Protein AF-A0A7V5U1F0-F1 (afdb_monomer_lite)

Radius of gyration: 25.19 Å; chains: 1; bounding box: 72×80×56 Å

Sequence (285 aa):
MRLWPRKKRFWPLAFLAWMFCLGFLGLLASCGPTRLALSRAHMTPHGPAATPPLLPEGTDVRQWEDEIRPKLARALQREVYGVLPDKSATRIVSHRLITDSAFHDRARVEEYVLVGEATYNGQTNPTKPFHVVLVLPKQAAGPVPVILMESFCPNQNTVPVKGVSIPSGVTFSCDGKGLMAHVMRYVFGRYIATPPIEMILDHGYGLAAFYPGEYVPDRAQSGLAALKGLTNGYSDEASRMGAIAAWGWGYSRVVDALEQNPKIAKNTFIAYGHSRYAKAALVAG

pLDDT: mean 87.41, std 14.99, range [35.44, 98.69]

Secondary structure (DSSP, 8-state):
--------S-HHHHHHHHHHHHHHHHHHHHT--TTSS-----SS--SSPPSS-SS-TT--HHHIIIIIHHHHHHHHIIIII-BPPSEEEEEEEEEEEEEEEETTTTEEEEEEEEEEEEEETTEEEEPPPEEEEEEEETT-SS-EEEEEEE-SS-HHHHS--TT----TT-----SS-HHHHHHHHHHH-TTSSS--HHHHHHTT-EEEEE-GGGTS-SSHHHHHHHHHHHTTT---SSSB--HHHHHHHHHHHHHHHHTT-TTEEEEEEEEE--THHHHHHHHH-

Organism: NCBI:txid287478

InterPro domains:
  IPR029058 Alpha/Beta hydrolase fold [G3DSA:3.40.50.1820] (42-285)
  IPR054579 4-O-methyl-glucuronoyl methylesterase-like domain [PF22244] (238-285)

Structure (mmCIF, N/CA/C/O backbone):
data_AF-A0A7V5U1F0-F1
#
_entry.id   AF-A0A7V5U1F0-F1
#
loop_
_atom_site.group_PDB
_atom_site.id
_atom_site.type_symbol
_atom_site.label_atom_id
_atom_site.label_alt_id
_atom_site.label_comp_id
_atom_site.label_asym_id
_atom_site.label_entity_id
_atom_site.label_seq_id
_atom_site.pdbx_PDB_ins_code
_atom_site.Cartn_x
_atom_site.Cartn_y
_atom_site.Cartn_z
_atom_site.occupancy
_atom_site.B_iso_or_equiv
_atom_site.auth_seq_id
_atom_site.auth_comp_id
_atom_site.auth_asym_id
_atom_site.auth_atom_id
_atom_site.pdbx_PDB_model_num
ATOM 1 N N . MET A 1 1 ? -48.290 56.120 -36.508 1.00 38.44 1 MET A N 1
ATOM 2 C CA . MET A 1 1 ? -48.971 54.927 -37.062 1.00 38.44 1 MET A CA 1
ATOM 3 C C . MET A 1 1 ? -48.434 53.698 -36.329 1.00 38.44 1 MET A C 1
ATOM 5 O O . MET A 1 1 ? -47.226 53.521 -36.281 1.00 38.44 1 MET A O 1
ATOM 9 N N . ARG A 1 2 ? -49.301 52.948 -35.635 1.00 44.56 2 ARG A N 1
ATOM 10 C CA . ARG A 1 2 ? -48.953 51.794 -34.779 1.00 44.56 2 ARG A CA 1
ATOM 11 C C . ARG A 1 2 ? -48.404 50.624 -35.604 1.00 44.56 2 ARG A C 1
ATOM 13 O O . ARG A 1 2 ? -49.134 50.128 -36.452 1.00 44.56 2 ARG A O 1
ATOM 20 N N . LEU A 1 3 ? -47.224 50.105 -35.262 1.00 43.16 3 LEU A N 1
ATOM 21 C CA . LEU A 1 3 ? -46.740 48.789 -35.703 1.00 43.16 3 LEU A CA 1
ATOM 22 C C . LEU A 1 3 ? -45.948 48.119 -34.567 1.00 43.16 3 LEU A C 1
ATOM 24 O O . LEU A 1 3 ? -44.726 48.166 -34.531 1.00 43.16 3 LEU A O 1
ATOM 28 N N . TRP A 1 4 ? -46.651 47.487 -33.625 1.00 35.44 4 TRP A N 1
ATOM 29 C CA . TRP A 1 4 ? -46.050 46.448 -32.784 1.00 35.44 4 TRP A CA 1
ATOM 30 C C . TRP A 1 4 ? -46.895 45.180 -32.924 1.00 35.44 4 TRP A C 1
ATOM 32 O O . TRP A 1 4 ? -48.072 45.199 -32.544 1.00 35.44 4 TRP A O 1
ATOM 42 N N . PRO A 1 5 ? -46.363 44.078 -33.481 1.00 48.62 5 PRO A N 1
ATOM 43 C CA . PRO A 1 5 ? -47.109 42.838 -33.553 1.00 48.62 5 PRO A CA 1
ATOM 44 C C . PRO A 1 5 ? -47.154 42.183 -32.169 1.00 48.62 5 PRO A C 1
ATOM 46 O O . PRO A 1 5 ? -46.146 42.044 -31.474 1.00 48.62 5 PRO A O 1
ATOM 49 N N . ARG A 1 6 ? -48.361 41.766 -31.774 1.00 53.00 6 ARG A N 1
ATOM 50 C CA . ARG A 1 6 ? -48.646 40.927 -30.603 1.00 53.00 6 ARG A CA 1
ATOM 51 C C . ARG A 1 6 ? -47.712 39.708 -30.582 1.00 53.00 6 ARG A C 1
ATOM 53 O O . ARG A 1 6 ? -47.829 38.839 -31.447 1.00 53.00 6 ARG A O 1
ATOM 60 N N . LYS A 1 7 ? -46.847 39.591 -29.564 1.00 50.72 7 LYS A N 1
ATOM 61 C CA . LYS A 1 7 ? -46.138 38.336 -29.258 1.00 50.72 7 LYS A CA 1
ATOM 62 C C . LYS A 1 7 ? -47.180 37.264 -28.926 1.00 50.72 7 LYS A C 1
ATOM 64 O O . LYS A 1 7 ? -47.817 37.304 -27.875 1.00 50.72 7 LYS A O 1
ATOM 69 N N . LYS A 1 8 ? -47.392 36.334 -29.861 1.00 50.94 8 LYS A N 1
ATOM 70 C CA . LYS A 1 8 ? -48.248 35.164 -29.662 1.00 50.94 8 LYS A CA 1
ATOM 71 C C . LYS A 1 8 ? -47.631 34.242 -28.605 1.00 50.94 8 LYS A C 1
ATOM 73 O O . LYS A 1 8 ? -46.421 34.052 -28.525 1.00 50.94 8 LYS A O 1
ATOM 78 N N . ARG A 1 9 ? -48.534 33.683 -27.811 1.00 56.78 9 ARG A N 1
ATOM 79 C CA . ARG A 1 9 ? -48.430 32.851 -26.604 1.00 56.78 9 ARG A CA 1
ATOM 80 C C . ARG A 1 9 ? -47.754 31.478 -26.841 1.00 56.78 9 ARG A C 1
ATOM 82 O O . ARG A 1 9 ? -48.308 30.460 -26.456 1.00 56.78 9 ARG A O 1
ATOM 89 N N . PHE A 1 10 ? -46.593 31.426 -27.499 1.00 51.72 10 PHE A N 1
ATOM 90 C CA . PHE A 1 10 ? -45.913 30.168 -27.882 1.00 51.72 10 PHE A CA 1
ATOM 91 C C . PHE A 1 10 ? -44.888 29.641 -26.866 1.00 51.72 10 PHE A C 1
ATOM 93 O O . PHE A 1 10 ? -44.398 28.523 -26.996 1.00 51.72 10 PHE A O 1
ATOM 100 N N . TRP A 1 11 ? -44.575 30.419 -25.832 1.00 56.16 11 TRP A N 1
ATOM 101 C CA . TRP A 1 11 ? -43.539 30.081 -24.857 1.00 56.16 11 TRP A CA 1
ATOM 102 C C . TRP A 1 11 ? -43.802 28.831 -23.989 1.00 56.16 11 TRP A C 1
ATOM 104 O O . TRP A 1 11 ? -42.866 28.055 -23.808 1.00 56.16 11 TRP A O 1
ATOM 114 N N . PRO A 1 12 ? -45.025 28.561 -23.483 1.00 59.66 12 PRO A N 1
ATOM 115 C CA . PRO A 1 12 ? -45.215 27.448 -22.550 1.00 59.66 12 PRO A CA 1
ATOM 116 C C . PRO A 1 12 ? -45.132 26.075 -23.232 1.00 59.66 12 PRO A C 1
ATOM 118 O O . PRO A 1 12 ? -44.590 25.144 -22.649 1.00 59.66 12 PRO A O 1
ATOM 121 N N . LEU A 1 13 ? -45.596 25.952 -24.481 1.00 64.75 13 LEU A N 1
ATOM 122 C CA . LEU A 1 13 ? -45.520 24.702 -25.252 1.00 64.75 13 LEU A CA 1
ATOM 123 C C . LEU A 1 13 ? -44.089 24.383 -25.692 1.00 64.75 13 LEU A C 1
ATOM 125 O O . LEU A 1 13 ? -43.673 23.232 -25.615 1.00 64.75 13 LEU A O 1
ATOM 129 N N . ALA A 1 14 ? -43.319 25.400 -26.090 1.00 65.00 14 ALA A N 1
ATOM 130 C CA . ALA A 1 14 ? -41.902 25.233 -26.402 1.00 65.00 14 ALA A CA 1
ATOM 131 C C . ALA A 1 14 ? -41.093 24.838 -25.156 1.00 65.00 14 ALA A C 1
ATOM 133 O O . ALA A 1 14 ? -40.238 23.963 -25.235 1.00 65.00 14 ALA A O 1
ATOM 134 N N . PHE A 1 15 ? -41.403 25.424 -23.995 1.00 72.88 15 PHE A N 1
ATOM 135 C CA . PHE A 1 15 ? -40.766 25.076 -22.725 1.00 72.88 15 PHE A CA 1
ATOM 136 C C . PHE A 1 15 ? -41.111 23.650 -22.268 1.00 72.88 15 PHE A C 1
ATOM 138 O O . PHE A 1 15 ? -40.221 22.901 -21.876 1.00 72.88 15 PHE A O 1
ATOM 145 N N . LEU A 1 16 ? -42.378 23.241 -22.389 1.00 75.81 16 LEU A N 1
ATOM 146 C CA . LEU A 1 16 ? -42.822 21.870 -22.111 1.00 75.81 16 LEU A CA 1
ATOM 147 C C . LEU A 1 16 ? -42.181 20.851 -23.057 1.00 75.81 16 LEU A C 1
ATOM 149 O O . LEU A 1 16 ? -41.735 19.806 -22.597 1.00 75.81 16 LEU A O 1
ATOM 153 N N . ALA A 1 17 ? -42.070 21.164 -24.350 1.00 75.00 17 ALA A N 1
ATOM 154 C CA . ALA A 1 17 ? -41.371 20.314 -25.310 1.00 75.00 17 ALA A CA 1
ATOM 155 C C . ALA A 1 17 ? -39.873 20.203 -24.986 1.00 75.00 17 ALA A C 1
ATOM 157 O O . ALA A 1 17 ? -39.300 19.124 -25.090 1.00 75.00 17 ALA A O 1
ATOM 158 N N . TRP A 1 18 ? -39.243 21.290 -24.532 1.00 78.69 18 TRP A N 1
ATOM 159 C CA . TRP A 1 18 ? -37.835 21.283 -24.136 1.00 78.69 18 TRP A CA 1
ATOM 160 C C . TRP A 1 18 ? -37.599 20.485 -22.848 1.00 78.69 18 TRP A C 1
ATOM 162 O O . TRP A 1 18 ? -36.670 19.686 -22.780 1.00 78.69 18 TRP A O 1
ATOM 172 N N . MET A 1 19 ? -38.489 20.623 -21.862 1.00 80.88 19 MET A N 1
ATOM 173 C CA . MET A 1 19 ? -38.496 19.809 -20.644 1.00 80.88 19 MET A CA 1
ATOM 174 C C . MET A 1 19 ? -38.744 18.329 -20.942 1.00 80.88 19 MET A C 1
ATOM 176 O O . MET A 1 19 ? -38.082 17.476 -20.357 1.00 80.88 19 MET A O 1
ATOM 180 N N . PHE A 1 20 ? -39.643 18.017 -21.878 1.00 80.06 20 PHE A N 1
ATOM 181 C CA . PHE A 1 20 ? -39.899 16.647 -22.312 1.00 80.06 20 PHE A CA 1
ATOM 182 C C . PHE A 1 20 ? -38.694 16.062 -23.055 1.00 80.06 20 PHE A C 1
ATOM 184 O O . PHE A 1 20 ? -38.277 14.954 -22.741 1.00 80.06 20 PHE A O 1
ATOM 191 N N . CYS A 1 21 ? -38.064 16.817 -23.961 1.00 76.19 21 CYS A N 1
ATOM 192 C CA . CYS A 1 21 ? -36.832 16.399 -24.632 1.00 76.19 21 CYS A CA 1
ATOM 193 C C . CYS A 1 21 ? -35.678 16.190 -23.644 1.00 76.19 21 CYS A C 1
ATOM 195 O O . CYS A 1 21 ? -34.977 15.190 -23.747 1.00 76.19 21 CYS A O 1
ATOM 197 N N . LEU A 1 22 ? -35.498 17.076 -22.659 1.00 75.44 22 LEU A N 1
ATOM 198 C CA . LEU A 1 22 ? -34.487 16.907 -21.610 1.00 75.44 22 LEU A CA 1
ATOM 199 C C . LEU A 1 22 ? -34.782 15.704 -20.709 1.00 75.44 22 LEU A C 1
ATOM 201 O O . LEU A 1 22 ? -33.868 14.951 -20.384 1.00 75.44 22 LEU A O 1
ATOM 205 N N . GLY A 1 23 ? -36.048 15.485 -20.345 1.00 72.12 23 GLY A N 1
ATOM 206 C CA . GLY A 1 23 ? -36.476 14.307 -19.592 1.00 72.12 23 GLY A CA 1
ATOM 207 C C . GLY A 1 23 ? -36.264 13.009 -20.374 1.00 72.12 23 GLY A C 1
ATOM 208 O O . GLY A 1 23 ? -35.774 12.028 -19.821 1.00 72.12 23 GLY A O 1
ATOM 209 N N . PHE A 1 24 ? -36.549 13.021 -21.677 1.00 72.19 24 PHE A N 1
ATOM 210 C CA . PHE A 1 24 ? -36.364 11.879 -22.569 1.00 72.19 24 PHE A CA 1
ATOM 211 C C . PHE A 1 24 ? -34.878 11.587 -22.832 1.00 72.19 24 PHE A C 1
ATOM 213 O O . PHE A 1 24 ? -34.466 10.432 -22.772 1.00 72.19 24 PHE A O 1
ATOM 220 N N . LEU A 1 25 ? -34.038 12.615 -23.019 1.00 65.38 25 LEU A N 1
ATOM 221 C CA . LEU A 1 25 ? -32.577 12.458 -23.063 1.00 65.38 25 LEU A CA 1
ATOM 222 C C . LEU A 1 25 ? -32.014 11.944 -21.728 1.00 65.38 25 LEU A C 1
ATOM 224 O O . LEU A 1 25 ? -31.116 11.104 -21.732 1.00 65.38 25 LEU A O 1
ATOM 228 N N . GLY A 1 26 ? -32.557 12.396 -20.594 1.00 63.06 26 GLY A N 1
ATOM 229 C CA . GLY A 1 26 ? -32.200 11.889 -19.266 1.00 63.06 26 GLY A CA 1
ATOM 230 C C . GLY A 1 26 ? -32.555 10.409 -19.077 1.00 63.06 26 GLY A C 1
ATOM 231 O O . GLY A 1 26 ? -31.755 9.648 -18.535 1.00 63.06 26 GLY A O 1
ATOM 232 N N . LEU A 1 27 ? -33.711 9.975 -19.588 1.00 59.59 27 LEU A N 1
ATOM 233 C CA . LEU A 1 27 ? -34.141 8.570 -19.597 1.00 59.59 27 LEU A CA 1
ATOM 234 C C . LEU A 1 27 ? -33.270 7.699 -20.516 1.00 59.59 27 LEU A C 1
ATOM 236 O O . LEU A 1 27 ? -32.879 6.601 -20.125 1.00 59.59 27 LEU A O 1
ATOM 240 N N . LEU A 1 28 ? -32.889 8.199 -21.696 1.00 57.34 28 LEU A N 1
ATOM 241 C CA . LEU A 1 28 ? -31.967 7.499 -22.598 1.00 57.34 28 LEU A CA 1
ATOM 242 C C . LEU A 1 28 ? -30.562 7.353 -21.990 1.00 57.34 28 LEU A C 1
ATOM 244 O O . LEU A 1 28 ? -29.942 6.301 -22.134 1.00 57.34 28 LEU A O 1
ATOM 248 N N . ALA A 1 29 ? -30.088 8.358 -21.247 1.00 55.88 29 ALA A N 1
ATOM 249 C CA . ALA A 1 29 ? -28.831 8.278 -20.502 1.00 55.88 29 ALA A CA 1
ATOM 250 C C . ALA A 1 29 ? -28.908 7.307 -19.306 1.00 55.88 29 ALA A C 1
ATOM 252 O O . ALA A 1 29 ? -27.928 6.634 -18.999 1.00 55.88 29 ALA A O 1
ATOM 253 N N . SER A 1 30 ? -30.080 7.176 -18.673 1.00 56.09 30 SER A N 1
ATOM 254 C CA . SER A 1 30 ? -30.360 6.203 -17.603 1.00 56.09 30 SER A CA 1
ATOM 255 C C . SER A 1 30 ? -30.442 4.753 -18.096 1.00 56.09 30 SER A C 1
ATOM 257 O O . SER A 1 30 ? -30.319 3.832 -17.282 1.00 56.09 30 SER A O 1
ATOM 259 N N . CYS A 1 31 ? -30.647 4.532 -19.394 1.00 49.62 31 CYS A N 1
ATOM 260 C CA . CYS A 1 31 ? -30.621 3.210 -20.021 1.00 49.62 3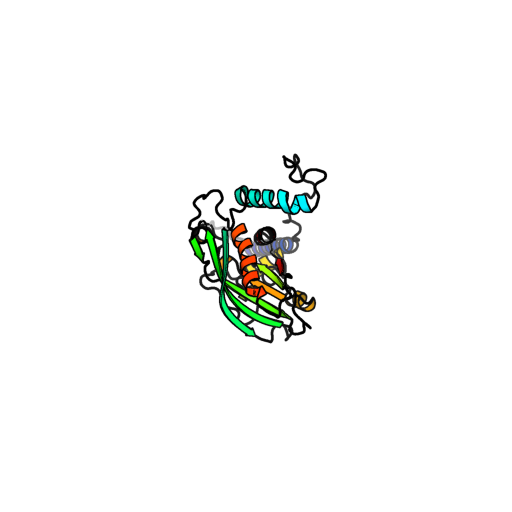1 CYS A CA 1
ATOM 261 C C . CYS A 1 31 ? -29.268 2.866 -20.657 1.00 49.62 31 CYS A C 1
ATOM 263 O O . CYS A 1 31 ? -29.144 1.777 -21.211 1.00 49.62 31 CYS A O 1
ATOM 265 N N . GLY A 1 32 ? -28.264 3.748 -20.577 1.00 47.25 32 GLY A N 1
ATOM 266 C CA . GLY A 1 32 ? -26.914 3.498 -21.072 1.00 47.25 32 GLY A CA 1
ATOM 267 C C . GLY A 1 32 ? -26.189 2.501 -20.170 1.00 47.25 32 GLY A C 1
ATOM 268 O O . GLY A 1 32 ? -25.662 2.898 -19.132 1.00 47.25 32 GLY A O 1
ATOM 269 N N . PRO A 1 33 ? -26.122 1.206 -20.522 1.00 47.88 33 PRO A N 1
ATOM 270 C CA . PRO A 1 33 ? -25.462 0.232 -19.683 1.00 47.88 33 PRO A CA 1
ATOM 271 C C . PRO A 1 33 ? -23.972 0.567 -19.701 1.00 47.88 33 PRO A C 1
ATOM 273 O O . PRO A 1 33 ? -23.400 0.890 -20.744 1.00 47.88 33 PRO A O 1
ATOM 276 N N . THR A 1 34 ? -23.317 0.351 -18.573 1.00 45.97 34 THR A N 1
ATOM 277 C CA . THR A 1 34 ? -21.862 0.243 -18.367 1.00 45.97 34 THR A CA 1
ATOM 278 C C . THR A 1 34 ? -21.085 -0.573 -19.420 1.00 45.97 34 THR A C 1
ATOM 280 O O . THR A 1 34 ? -19.859 -0.614 -19.395 1.00 45.97 34 THR A O 1
ATOM 283 N N . ARG A 1 35 ? -21.761 -1.190 -20.398 1.00 43.81 35 ARG A N 1
ATOM 284 C CA . ARG A 1 35 ? -21.176 -1.837 -21.576 1.00 43.81 35 ARG A CA 1
ATOM 285 C C . ARG A 1 35 ? -20.553 -0.880 -22.599 1.00 43.81 35 ARG A C 1
ATOM 287 O O . ARG A 1 35 ? -19.672 -1.330 -23.318 1.00 43.81 35 ARG A O 1
ATOM 294 N N . LEU A 1 36 ? -20.970 0.385 -22.688 1.00 44.38 36 LEU A N 1
ATOM 295 C CA . LEU A 1 36 ? -20.511 1.284 -23.767 1.00 44.38 36 LEU A CA 1
ATOM 296 C C . LEU A 1 36 ? -19.104 1.876 -23.562 1.00 44.38 36 LEU A C 1
ATOM 298 O O . LEU A 1 36 ? -18.499 2.317 -24.531 1.00 44.38 36 LEU A O 1
ATOM 302 N N . ALA A 1 37 ? -18.562 1.855 -22.339 1.00 48.50 37 ALA A N 1
ATOM 303 C CA . ALA A 1 37 ? -17.247 2.436 -22.026 1.00 48.50 37 ALA A CA 1
ATOM 304 C C . ALA A 1 37 ? -16.151 1.401 -21.709 1.00 48.50 37 ALA A C 1
ATOM 306 O O . ALA A 1 37 ? -14.991 1.766 -21.528 1.00 48.50 37 ALA A O 1
ATOM 307 N N . LEU A 1 38 ? -16.488 0.109 -21.651 1.00 49.75 38 LEU A N 1
ATOM 308 C CA . LEU A 1 38 ? -15.485 -0.945 -21.549 1.00 49.75 38 LEU A CA 1
ATOM 309 C C . LEU A 1 38 ? -14.936 -1.204 -22.949 1.00 49.75 38 LEU A C 1
ATOM 311 O O . LEU A 1 38 ? -15.438 -2.074 -23.663 1.00 49.75 38 LEU A O 1
ATOM 315 N N . SER A 1 39 ? -13.894 -0.464 -23.338 1.00 50.62 39 SER A N 1
ATOM 316 C CA . SER A 1 39 ? -12.983 -0.947 -24.373 1.00 50.62 39 SER A CA 1
ATOM 317 C C . SER A 1 39 ? -12.517 -2.328 -23.919 1.00 50.62 39 SER A C 1
ATOM 319 O O . SER A 1 39 ? -11.714 -2.449 -22.991 1.00 50.62 39 SER A O 1
ATOM 321 N N . ARG A 1 40 ? -13.089 -3.393 -24.483 1.00 55.62 40 ARG A N 1
ATOM 322 C CA . ARG A 1 40 ? -12.596 -4.732 -24.194 1.00 55.62 40 ARG A CA 1
ATOM 323 C C . ARG A 1 40 ? -11.195 -4.776 -24.773 1.00 55.62 40 ARG A C 1
ATOM 325 O O . ARG A 1 40 ? -11.031 -4.560 -25.971 1.00 55.62 40 ARG A O 1
ATOM 332 N N . ALA A 1 41 ? -10.197 -5.011 -23.926 1.00 58.88 41 ALA A N 1
ATOM 333 C CA . ALA A 1 41 ? -8.897 -5.402 -24.433 1.00 58.88 41 ALA A CA 1
ATOM 334 C C . ALA A 1 41 ? -9.134 -6.627 -25.321 1.00 58.88 41 ALA A C 1
ATOM 336 O O . ALA A 1 41 ? -9.801 -7.582 -24.909 1.00 58.88 41 ALA A O 1
ATOM 337 N N . HIS A 1 42 ? -8.688 -6.560 -26.570 1.00 64.19 42 HIS A N 1
ATOM 338 C CA . HIS A 1 42 ? -8.739 -7.723 -27.435 1.00 64.19 42 HIS A CA 1
ATOM 339 C C . HIS A 1 42 ? -7.833 -8.780 -26.802 1.00 64.19 42 HIS A C 1
ATOM 341 O O . HIS A 1 42 ? -6.633 -8.566 -26.663 1.00 64.19 42 HIS A O 1
ATOM 347 N N . MET A 1 43 ? -8.423 -9.896 -26.370 1.00 70.88 43 MET A N 1
ATOM 348 C CA . MET A 1 43 ? -7.680 -10.998 -25.740 1.00 70.88 43 MET A CA 1
ATOM 349 C C . MET A 1 43 ? -6.757 -11.700 -26.744 1.00 70.88 43 MET A C 1
ATOM 351 O O . MET A 1 43 ? -5.857 -12.437 -26.357 1.00 70.88 43 MET A O 1
ATOM 355 N N . THR A 1 44 ? -6.976 -11.453 -28.037 1.00 78.12 44 THR A N 1
ATOM 356 C CA . THR A 1 44 ? -6.043 -11.786 -29.105 1.00 78.12 44 THR A CA 1
ATOM 357 C C . THR A 1 44 ? -5.122 -10.584 -29.321 1.00 78.12 44 THR A C 1
ATOM 359 O O . THR A 1 44 ? -5.611 -9.539 -29.766 1.00 78.12 44 THR A O 1
ATOM 362 N N . PRO A 1 45 ? -3.824 -10.683 -28.985 1.00 71.44 45 PRO A N 1
ATOM 363 C CA . PRO A 1 45 ? -2.886 -9.598 -29.227 1.00 71.44 45 PRO A CA 1
ATOM 364 C C . PRO A 1 45 ? -2.824 -9.297 -30.728 1.00 71.44 45 PRO A C 1
ATOM 366 O O . PRO A 1 45 ? -2.718 -10.201 -31.555 1.00 71.44 45 PRO A O 1
ATOM 369 N N . HIS A 1 46 ? -2.908 -8.014 -31.069 1.00 75.62 46 HIS A N 1
ATOM 370 C CA . HIS A 1 46 ? -2.679 -7.524 -32.425 1.00 75.62 46 HIS A CA 1
ATOM 371 C C . HIS A 1 46 ? -1.235 -7.040 -32.540 1.00 75.62 46 HIS A C 1
ATOM 373 O O . HIS A 1 46 ? -0.764 -6.312 -31.668 1.00 75.62 46 HIS A O 1
ATOM 379 N N . GLY A 1 47 ? -0.559 -7.400 -33.629 1.00 79.94 47 GLY A N 1
ATOM 380 C CA . GLY A 1 47 ? 0.828 -7.012 -33.890 1.00 79.94 47 GLY A CA 1
ATOM 381 C C . GLY A 1 47 ? 1.833 -8.154 -33.707 1.00 79.94 47 GLY A C 1
ATOM 382 O O . GLY A 1 47 ? 1.450 -9.273 -33.360 1.00 79.94 47 GLY A O 1
ATOM 383 N N . PRO A 1 48 ? 3.118 -7.899 -34.003 1.00 80.94 48 PRO A N 1
ATOM 384 C CA . PRO A 1 48 ? 4.170 -8.894 -33.835 1.00 80.94 48 PRO A CA 1
ATOM 385 C C . PRO A 1 48 ? 4.307 -9.298 -32.363 1.00 80.94 48 PRO A C 1
ATOM 387 O O . PRO A 1 48 ? 4.063 -8.495 -31.459 1.00 80.94 48 PRO A O 1
ATOM 390 N N . ALA A 1 49 ? 4.723 -10.543 -32.122 1.00 76.06 49 ALA A N 1
ATOM 391 C CA . ALA A 1 49 ? 5.082 -10.991 -30.782 1.00 76.06 49 ALA A CA 1
ATOM 392 C C . ALA A 1 49 ? 6.176 -10.086 -30.195 1.00 76.06 49 ALA A C 1
ATOM 394 O O . ALA A 1 49 ? 7.033 -9.584 -30.925 1.00 76.06 49 ALA A O 1
ATOM 395 N N . ALA A 1 50 ? 6.158 -9.891 -28.875 1.00 75.25 50 ALA A N 1
ATOM 396 C CA . ALA A 1 50 ? 7.227 -9.169 -28.201 1.00 75.25 50 ALA A CA 1
ATOM 397 C C . ALA A 1 50 ? 8.565 -9.885 -28.448 1.00 75.25 50 ALA A C 1
ATOM 399 O O . ALA A 1 50 ? 8.683 -11.090 -28.215 1.00 75.25 50 ALA A O 1
ATOM 400 N N . THR A 1 51 ? 9.560 -9.142 -28.934 1.00 75.06 51 THR A N 1
ATOM 401 C CA . THR A 1 51 ? 10.903 -9.660 -29.213 1.00 75.06 51 THR A CA 1
ATOM 402 C C . THR A 1 51 ? 11.956 -8.966 -28.349 1.00 75.06 51 THR A C 1
ATOM 404 O O . THR A 1 51 ? 11.921 -7.736 -28.251 1.00 75.06 51 THR A O 1
ATOM 407 N N . PRO A 1 52 ? 12.934 -9.713 -27.803 1.00 73.31 52 PRO A N 1
ATOM 408 C CA . PRO A 1 52 ? 13.052 -11.174 -27.872 1.00 73.31 52 PRO A CA 1
ATOM 409 C C . PRO A 1 52 ? 11.979 -11.884 -27.018 1.00 73.31 52 PRO A C 1
ATOM 411 O O . PRO A 1 52 ? 11.393 -11.247 -26.140 1.00 73.31 52 PRO A O 1
ATOM 414 N N . PRO A 1 53 ? 11.712 -13.184 -27.255 1.00 77.25 53 PRO A N 1
ATOM 415 C CA . PRO A 1 53 ? 10.838 -13.970 -26.389 1.00 77.25 53 PRO A CA 1
ATOM 416 C C . PRO A 1 53 ? 11.269 -13.834 -24.924 1.00 77.25 53 PRO A C 1
ATOM 418 O O . PRO A 1 53 ? 12.428 -14.074 -24.591 1.00 77.25 53 PRO A O 1
ATOM 421 N N . LEU A 1 54 ? 10.340 -13.433 -24.050 1.00 78.94 54 LEU A N 1
ATOM 422 C CA . LEU A 1 54 ? 10.631 -13.225 -22.624 1.00 78.94 54 LEU A CA 1
ATOM 423 C C . LEU A 1 54 ? 10.858 -14.544 -21.869 1.00 78.94 54 LEU A C 1
ATOM 425 O O . LEU A 1 54 ? 11.512 -14.552 -20.829 1.00 78.94 54 LEU A O 1
ATOM 429 N N . LEU A 1 55 ? 10.310 -15.641 -22.395 1.00 84.62 55 LEU A N 1
ATOM 430 C CA . LEU A 1 55 ? 10.378 -16.989 -21.841 1.00 84.62 55 LEU A CA 1
ATOM 431 C C . LEU A 1 55 ? 10.866 -17.938 -22.945 1.00 84.62 55 LEU A C 1
ATOM 433 O O . LEU A 1 55 ? 10.104 -18.214 -23.875 1.00 84.62 55 LEU A O 1
ATOM 437 N N . PRO A 1 56 ? 12.133 -18.382 -22.895 1.00 83.31 56 PRO A N 1
ATOM 438 C CA . PRO A 1 56 ? 12.644 -19.404 -23.798 1.00 83.31 56 PRO A CA 1
ATOM 439 C C . PRO A 1 56 ? 11.854 -20.713 -23.679 1.00 83.31 56 PRO A C 1
ATOM 441 O O . PRO A 1 56 ? 11.325 -21.056 -22.621 1.00 83.31 56 PRO A O 1
ATOM 444 N N . GLU A 1 57 ? 11.784 -21.464 -24.774 1.00 85.25 57 GLU A N 1
ATOM 445 C CA . GLU A 1 57 ? 11.169 -22.789 -24.762 1.00 85.25 57 GLU A CA 1
ATOM 446 C C . GLU A 1 57 ? 12.003 -23.757 -23.903 1.00 85.25 57 GLU A C 1
ATOM 448 O O . GLU A 1 57 ? 13.233 -23.748 -23.962 1.00 85.25 57 GLU A O 1
ATOM 453 N N . GLY A 1 58 ? 11.337 -24.578 -23.085 1.00 88.88 58 GLY A N 1
ATOM 454 C CA . GLY A 1 58 ? 11.998 -25.528 -22.181 1.00 88.88 58 GLY A CA 1
ATOM 455 C C . GLY A 1 58 ? 12.439 -24.960 -20.826 1.00 88.88 58 GLY A C 1
ATOM 456 O O . GLY A 1 58 ? 13.081 -25.680 -20.066 1.00 88.88 58 GLY A O 1
ATOM 457 N N . THR A 1 59 ? 12.092 -23.711 -20.494 1.00 91.31 59 THR A N 1
ATOM 458 C CA . THR A 1 59 ? 12.368 -23.139 -19.167 1.00 91.31 59 THR A CA 1
ATOM 459 C C . THR A 1 59 ? 11.638 -23.889 -18.051 1.00 91.31 59 THR A C 1
ATOM 461 O O . THR A 1 59 ? 10.411 -24.003 -18.067 1.00 91.31 59 THR A O 1
ATOM 464 N N . ASP A 1 60 ? 12.394 -24.350 -17.050 1.00 94.94 60 ASP A N 1
ATOM 465 C CA . ASP A 1 60 ? 11.852 -24.936 -15.823 1.00 94.94 60 ASP A CA 1
ATOM 466 C C . ASP A 1 60 ? 11.602 -23.885 -14.721 1.00 94.94 60 ASP A C 1
ATOM 468 O O . ASP A 1 60 ? 11.968 -22.712 -14.839 1.00 94.94 60 ASP A O 1
ATOM 472 N N . VAL A 1 61 ? 10.951 -24.306 -13.630 1.00 95.56 61 VAL A N 1
ATOM 473 C CA . VAL A 1 61 ? 10.577 -23.413 -12.519 1.00 95.56 61 VAL A CA 1
ATOM 474 C C . VAL A 1 61 ? 11.799 -22.788 -11.845 1.00 95.56 61 VAL A C 1
ATOM 476 O O . VAL A 1 61 ? 11.760 -21.604 -11.524 1.00 95.56 61 VAL A O 1
ATOM 479 N N . ARG A 1 62 ? 12.896 -23.535 -11.669 1.00 95.88 62 ARG A N 1
ATOM 480 C CA . ARG A 1 62 ? 14.100 -23.007 -11.010 1.00 95.88 62 ARG A CA 1
ATOM 481 C C . ARG A 1 62 ? 14.769 -21.955 -11.882 1.00 95.88 62 ARG A C 1
ATOM 483 O O . ARG A 1 62 ? 15.077 -20.870 -11.407 1.00 95.88 62 ARG A O 1
ATOM 490 N N . GLN A 1 63 ? 14.917 -22.234 -13.175 1.00 94.31 63 GLN A N 1
ATOM 491 C CA . GLN A 1 63 ? 15.452 -21.270 -14.132 1.00 94.31 63 GLN A CA 1
ATOM 492 C C . GLN A 1 63 ? 14.580 -20.006 -14.200 1.00 94.31 63 GLN A C 1
ATOM 494 O O . GLN A 1 63 ? 15.095 -18.885 -14.272 1.00 94.31 63 GLN A O 1
ATOM 499 N N . TRP A 1 64 ? 13.256 -20.163 -14.155 1.00 93.81 64 TRP A N 1
ATOM 500 C CA . TRP A 1 64 ? 12.343 -19.029 -14.078 1.00 93.81 64 TRP A CA 1
ATOM 501 C C . TRP A 1 64 ? 12.575 -18.186 -12.818 1.00 93.81 64 TRP A C 1
ATOM 503 O O . TRP A 1 64 ? 12.748 -16.971 -12.929 1.00 93.81 64 TRP A O 1
ATOM 513 N N . GLU A 1 65 ? 12.588 -18.813 -11.642 1.00 95.00 65 GLU A N 1
ATOM 514 C CA . GLU A 1 65 ? 12.681 -18.134 -10.346 1.00 95.00 65 GLU A CA 1
ATOM 515 C C . GLU A 1 65 ? 14.043 -17.472 -10.118 1.00 95.00 65 GLU A C 1
ATOM 517 O O . GLU A 1 65 ? 14.091 -16.311 -9.702 1.00 95.00 65 GLU A O 1
ATOM 522 N N . ASP A 1 66 ? 15.129 -18.170 -10.449 1.00 95.38 66 ASP A N 1
ATOM 523 C CA . ASP A 1 66 ? 16.491 -17.744 -10.125 1.00 95.38 66 ASP A CA 1
ATOM 524 C C . ASP A 1 66 ? 17.090 -16.812 -11.190 1.00 95.38 66 ASP A C 1
ATOM 526 O O . ASP A 1 66 ? 17.896 -15.932 -10.874 1.00 95.38 66 ASP A O 1
ATOM 530 N N . GLU A 1 67 ? 16.687 -16.949 -12.461 1.00 92.69 67 GLU A N 1
ATOM 531 C CA . GLU A 1 67 ? 17.300 -16.198 -13.560 1.00 92.69 67 GLU A CA 1
ATOM 532 C C . GLU A 1 67 ? 16.354 -15.239 -14.276 1.00 92.69 67 GLU A C 1
ATOM 534 O O . GLU A 1 67 ? 16.683 -14.059 -14.442 1.00 92.69 67 GLU A O 1
ATOM 539 N N . ILE A 1 68 ? 15.210 -15.728 -14.758 1.00 93.19 68 ILE A N 1
ATOM 540 C CA . ILE A 1 68 ? 14.365 -14.963 -15.686 1.00 93.19 68 ILE A CA 1
ATOM 541 C C . ILE A 1 68 ? 13.540 -13.921 -14.930 1.00 93.19 68 ILE A C 1
ATOM 543 O O . ILE A 1 68 ? 13.596 -12.736 -15.275 1.00 93.19 68 ILE A O 1
ATOM 547 N N . ARG A 1 69 ? 12.838 -14.313 -13.861 1.00 93.69 69 ARG A N 1
ATOM 548 C CA . ARG A 1 69 ? 12.019 -13.407 -13.044 1.00 93.69 69 ARG A CA 1
ATOM 549 C C . ARG A 1 69 ? 12.833 -12.215 -12.516 1.00 93.69 69 ARG A C 1
ATOM 551 O O . ARG A 1 69 ? 12.379 -11.086 -12.711 1.00 93.69 69 ARG A O 1
ATOM 558 N N . PRO A 1 70 ? 14.048 -12.377 -11.950 1.00 94.50 70 PRO A N 1
ATOM 559 C CA . PRO A 1 70 ? 14.852 -11.237 -11.507 1.00 94.50 70 PRO A CA 1
ATOM 560 C C . PRO A 1 70 ? 15.307 -10.324 -12.655 1.00 94.50 70 PRO A C 1
ATOM 562 O O . PRO A 1 70 ? 15.369 -9.106 -12.480 1.00 94.50 70 PRO A O 1
ATOM 565 N N . LYS A 1 71 ? 15.618 -10.878 -13.839 1.00 93.69 71 LYS A N 1
ATOM 566 C CA . LYS A 1 71 ? 15.974 -10.082 -15.031 1.00 93.69 71 LYS A CA 1
ATOM 567 C C . LYS A 1 71 ? 14.786 -9.235 -15.500 1.00 93.69 71 LYS A C 1
ATOM 569 O O . LYS A 1 71 ? 14.960 -8.040 -15.734 1.00 93.69 71 LYS A O 1
ATOM 574 N N . LEU A 1 72 ? 13.590 -9.823 -15.573 1.00 92.94 72 LEU A N 1
ATOM 575 C CA . LEU A 1 72 ? 12.362 -9.115 -15.948 1.00 92.94 72 LEU A CA 1
ATOM 576 C C . LEU A 1 72 ? 11.972 -8.057 -14.915 1.00 92.94 72 LEU A C 1
ATOM 578 O O . LEU A 1 72 ? 11.645 -6.935 -15.291 1.00 92.94 72 LEU A O 1
ATOM 582 N N . ALA A 1 73 ? 12.081 -8.368 -13.622 1.00 94.00 73 ALA A N 1
ATOM 583 C CA . ALA A 1 73 ? 11.821 -7.407 -12.554 1.00 94.00 73 ALA A CA 1
ATOM 584 C C . ALA A 1 73 ? 12.751 -6.186 -12.651 1.00 94.00 73 ALA A C 1
ATOM 586 O O . ALA A 1 73 ? 12.290 -5.052 -12.534 1.00 94.00 73 ALA A O 1
ATOM 587 N N . ARG A 1 74 ? 14.048 -6.393 -12.926 1.00 94.31 74 ARG A N 1
ATOM 588 C CA . ARG A 1 74 ? 14.998 -5.290 -13.161 1.00 94.31 74 ARG A CA 1
ATOM 589 C C . ARG A 1 74 ? 14.665 -4.487 -14.417 1.00 94.31 74 ARG A C 1
ATOM 591 O O . ARG A 1 74 ? 14.783 -3.267 -14.391 1.00 94.31 74 ARG A O 1
ATOM 598 N N . ALA A 1 75 ? 14.242 -5.142 -15.497 1.00 93.50 75 ALA A N 1
ATOM 599 C CA . ALA A 1 75 ? 13.823 -4.449 -16.714 1.00 93.50 75 ALA A CA 1
ATOM 600 C C . ALA A 1 75 ? 12.567 -3.594 -16.472 1.00 93.50 75 ALA A C 1
ATOM 602 O O . ALA A 1 75 ? 12.551 -2.424 -16.829 1.00 93.50 75 ALA A O 1
ATOM 603 N N . LEU A 1 76 ? 11.548 -4.122 -15.790 1.00 94.81 76 LEU A N 1
ATOM 604 C CA . LEU A 1 76 ? 10.346 -3.359 -15.436 1.00 94.81 76 LEU A CA 1
ATOM 605 C C . LEU A 1 76 ? 10.661 -2.168 -14.525 1.00 94.81 76 LEU A C 1
ATOM 607 O O . LEU A 1 76 ? 10.103 -1.089 -14.714 1.00 94.81 76 LEU A O 1
ATOM 611 N N . GLN A 1 77 ? 11.571 -2.339 -13.565 1.00 95.94 77 GLN A N 1
ATOM 612 C CA . GLN A 1 77 ? 12.045 -1.238 -12.729 1.00 95.94 77 GLN A CA 1
ATOM 613 C C . GLN A 1 77 ? 12.778 -0.173 -13.550 1.00 95.94 77 GLN A C 1
ATOM 615 O O . GLN A 1 77 ? 12.481 1.005 -13.411 1.00 95.94 77 GLN A O 1
ATOM 620 N N . ARG A 1 78 ? 13.689 -0.558 -14.445 1.00 94.75 78 ARG A N 1
ATOM 621 C CA . ARG A 1 78 ? 14.465 0.411 -15.230 1.00 94.75 78 ARG A CA 1
ATOM 622 C C . ARG A 1 78 ? 13.631 1.142 -16.283 1.00 94.75 78 ARG A C 1
ATOM 624 O O . ARG A 1 78 ? 13.824 2.334 -16.474 1.00 94.75 78 ARG A O 1
ATOM 631 N N . GLU A 1 79 ? 12.728 0.432 -16.956 1.00 94.56 79 GLU A N 1
ATOM 632 C CA . GLU A 1 79 ? 12.074 0.929 -18.174 1.00 94.56 79 GLU A CA 1
ATOM 633 C C . GLU A 1 79 ? 10.629 1.412 -17.956 1.00 94.56 79 GLU A C 1
ATOM 635 O O . GLU A 1 79 ? 10.096 2.131 -18.799 1.00 94.56 79 GLU A O 1
ATOM 640 N N . VAL A 1 80 ? 9.951 0.991 -16.876 1.00 96.00 80 VAL A N 1
ATOM 641 C CA . VAL A 1 80 ? 8.497 1.217 -16.715 1.00 96.00 80 VAL A CA 1
ATOM 642 C C . VAL A 1 80 ? 8.140 1.883 -15.392 1.00 96.00 80 VAL A C 1
ATOM 644 O O . VAL A 1 80 ? 7.499 2.933 -15.379 1.00 96.00 80 VAL A O 1
ATOM 647 N N . TYR A 1 81 ? 8.480 1.250 -14.270 1.00 97.50 81 TYR A N 1
ATOM 648 C CA . TYR A 1 81 ? 7.933 1.630 -12.964 1.00 97.50 81 TYR A CA 1
ATOM 649 C C . TYR A 1 81 ? 8.897 2.447 -12.102 1.00 97.50 81 TYR A C 1
ATOM 651 O O . TYR A 1 81 ? 8.447 3.147 -11.192 1.00 97.50 81 TYR A O 1
ATOM 659 N N . GLY A 1 82 ? 10.190 2.390 -12.401 1.00 97.31 82 GLY A N 1
ATOM 660 C CA . GLY A 1 82 ? 11.262 2.954 -11.594 1.00 97.31 82 GLY A CA 1
ATOM 661 C C . GLY A 1 82 ? 11.830 1.952 -10.583 1.00 97.31 82 GLY A C 1
ATOM 662 O O . GLY A 1 82 ? 11.175 0.979 -10.199 1.00 97.31 82 GLY A O 1
ATOM 663 N N . VAL A 1 83 ? 13.073 2.191 -10.174 1.00 97.06 83 VAL A N 1
ATOM 664 C CA . VAL A 1 83 ? 13.839 1.354 -9.245 1.00 97.06 83 VAL A CA 1
ATOM 665 C C . VAL A 1 83 ? 13.287 1.486 -7.831 1.00 97.06 83 VAL A C 1
ATOM 667 O O . VAL A 1 83 ? 13.035 2.594 -7.363 1.00 97.06 83 VAL A O 1
ATOM 670 N N . LEU A 1 84 ? 13.074 0.345 -7.171 1.00 96.88 84 LEU A N 1
ATOM 671 C CA . LEU A 1 84 ? 12.644 0.274 -5.776 1.00 96.88 84 LEU A CA 1
ATOM 672 C C . LEU A 1 84 ? 13.815 0.554 -4.815 1.00 96.88 84 LEU A C 1
ATOM 674 O O . LEU A 1 84 ? 14.972 0.428 -5.214 1.00 96.88 84 LEU A O 1
ATOM 678 N N . PRO A 1 85 ? 13.546 0.901 -3.543 1.00 97.56 85 PRO A N 1
ATOM 679 C CA . PRO A 1 85 ? 14.606 1.183 -2.576 1.00 97.56 85 PRO A CA 1
ATOM 680 C C . PRO A 1 85 ? 15.505 -0.031 -2.309 1.00 97.56 85 PRO A C 1
ATOM 682 O O . PRO A 1 85 ? 15.015 -1.158 -2.235 1.00 97.56 85 PRO A O 1
ATOM 685 N N . ASP A 1 86 ? 16.794 0.211 -2.052 1.00 95.88 86 ASP A N 1
ATOM 686 C CA . ASP A 1 86 ? 17.778 -0.827 -1.701 1.00 95.88 86 ASP A CA 1
ATOM 687 C C . ASP A 1 86 ? 17.406 -1.540 -0.396 1.00 95.88 86 ASP A C 1
ATOM 689 O O . ASP A 1 86 ? 17.650 -2.733 -0.208 1.00 95.88 86 ASP A O 1
ATOM 693 N N . LYS A 1 87 ? 16.842 -0.771 0.540 1.00 97.75 87 LYS A N 1
ATOM 694 C CA . LYS A 1 87 ? 16.308 -1.252 1.814 1.00 97.75 87 LYS A CA 1
ATOM 695 C C . LYS A 1 87 ? 15.021 -0.519 2.127 1.00 97.75 87 LYS A C 1
ATOM 697 O O . LYS A 1 87 ? 14.809 0.619 1.705 1.00 97.75 87 LYS A O 1
ATOM 702 N N . SER A 1 88 ? 14.144 -1.181 2.863 1.00 98.19 88 SER A N 1
ATOM 703 C CA . SER A 1 88 ? 12.896 -0.588 3.324 1.00 98.19 88 SER A CA 1
ATOM 704 C C . SER A 1 88 ? 12.625 -0.971 4.767 1.00 98.19 88 SER A C 1
ATOM 706 O O . SER A 1 88 ? 13.000 -2.059 5.199 1.00 98.19 88 SER A O 1
ATOM 708 N N . ALA A 1 89 ? 11.973 -0.074 5.495 1.00 98.12 89 ALA A N 1
ATOM 709 C CA . ALA A 1 89 ? 11.473 -0.337 6.833 1.00 98.12 89 ALA A CA 1
ATOM 710 C C . ALA A 1 89 ? 10.090 0.292 7.009 1.00 98.12 89 ALA A C 1
ATOM 712 O O . ALA A 1 89 ? 9.700 1.201 6.271 1.00 98.12 89 ALA A O 1
ATOM 713 N N . THR A 1 90 ? 9.360 -0.188 8.010 1.00 98.50 90 THR A N 1
ATOM 714 C CA . THR A 1 90 ? 8.069 0.376 8.397 1.00 98.50 90 THR A CA 1
ATOM 715 C C . THR A 1 90 ? 8.072 0.680 9.880 1.00 98.50 90 THR A C 1
ATOM 717 O O . THR A 1 90 ? 8.398 -0.175 10.703 1.00 98.50 90 THR A O 1
ATOM 720 N N . ARG A 1 91 ? 7.661 1.898 10.229 1.00 98.12 91 ARG A N 1
ATOM 721 C CA . ARG A 1 91 ? 7.477 2.331 11.610 1.00 98.12 91 ARG A CA 1
ATOM 722 C C . ARG A 1 91 ? 5.998 2.545 11.898 1.00 98.12 91 ARG A C 1
ATOM 724 O O . ARG A 1 91 ? 5.343 3.363 11.251 1.00 98.12 91 ARG A O 1
ATOM 731 N N . ILE A 1 92 ? 5.491 1.851 12.914 1.00 98.38 92 ILE A N 1
ATOM 732 C CA . ILE A 1 92 ? 4.152 2.084 13.461 1.00 98.38 92 ILE A CA 1
ATOM 733 C C . ILE A 1 92 ? 4.231 3.327 14.353 1.00 98.38 92 ILE A C 1
ATOM 735 O O . ILE A 1 92 ? 4.861 3.308 15.408 1.00 98.38 92 ILE A O 1
ATOM 739 N N . VAL A 1 93 ? 3.637 4.432 13.905 1.00 98.12 93 VAL A N 1
ATOM 740 C CA . VAL A 1 93 ? 3.565 5.695 14.658 1.00 98.12 93 VAL A CA 1
ATOM 741 C C . VAL A 1 93 ? 2.539 5.581 15.777 1.00 98.12 93 VAL A C 1
ATOM 743 O O . VAL A 1 93 ? 2.786 6.012 16.900 1.00 98.12 93 VAL A O 1
ATOM 746 N N . SER A 1 94 ? 1.382 5.006 15.466 1.00 97.94 94 SER A N 1
ATOM 747 C CA . SER A 1 94 ? 0.344 4.707 16.441 1.00 97.94 94 SER A CA 1
ATOM 748 C C . SER A 1 94 ? -0.517 3.544 15.964 1.00 97.94 94 SER A C 1
ATOM 750 O O . SER A 1 94 ? -0.619 3.261 14.770 1.00 97.94 94 SER A O 1
ATOM 752 N N . HIS A 1 95 ? -1.134 2.867 16.925 1.00 98.12 95 HIS A N 1
ATOM 753 C CA . HIS A 1 95 ? -2.112 1.809 16.709 1.00 98.12 95 HIS A CA 1
ATOM 754 C C . HIS A 1 95 ? -3.216 1.980 17.745 1.00 98.12 95 HIS A C 1
ATOM 756 O O . HIS A 1 95 ? -2.934 2.169 18.930 1.00 98.12 95 HIS A O 1
ATOM 762 N N . ARG A 1 96 ? -4.475 1.963 17.305 1.00 97.81 96 ARG A N 1
ATOM 763 C CA . ARG A 1 96 ? -5.627 2.083 18.200 1.00 97.81 96 ARG A CA 1
ATOM 764 C C . ARG A 1 96 ? -6.786 1.204 17.763 1.00 97.81 96 ARG A C 1
ATOM 766 O O . ARG A 1 96 ? -7.038 1.011 16.577 1.00 97.81 96 ARG A O 1
ATOM 773 N N . LEU A 1 97 ? -7.546 0.738 18.746 1.00 98.06 97 LEU A N 1
ATOM 774 C CA . LEU A 1 97 ? -8.864 0.156 18.530 1.00 98.06 97 LEU A CA 1
ATOM 775 C C . LEU A 1 97 ? -9.868 1.285 18.255 1.00 98.06 97 LEU A C 1
ATOM 777 O O . LEU A 1 97 ? -10.014 2.186 19.078 1.00 98.06 97 LEU A O 1
ATOM 781 N N . ILE A 1 98 ? -10.559 1.238 17.115 1.00 98.06 98 ILE A N 1
ATOM 782 C CA . ILE A 1 98 ? -11.658 2.164 16.801 1.00 98.06 98 ILE A CA 1
ATOM 783 C C . ILE A 1 98 ? -12.940 1.686 17.476 1.00 98.06 98 ILE A C 1
ATOM 785 O O . ILE A 1 98 ? -13.609 2.443 18.172 1.00 98.06 98 ILE A O 1
ATOM 789 N N . THR A 1 99 ? -13.278 0.416 17.265 1.00 97.88 99 THR A N 1
ATOM 790 C CA . THR A 1 99 ? -14.425 -0.240 17.892 1.00 97.88 99 THR A CA 1
ATOM 791 C C . THR A 1 99 ? -14.221 -1.750 17.884 1.00 97.88 99 THR A C 1
ATOM 793 O O . THR A 1 99 ? -13.667 -2.308 16.936 1.00 97.88 99 THR A O 1
ATOM 796 N N . ASP A 1 100 ? -14.697 -2.419 18.931 1.00 96.44 100 ASP A N 1
ATOM 797 C CA . ASP A 1 100 ? -14.794 -3.882 18.977 1.00 96.44 100 ASP A CA 1
ATOM 798 C C . ASP A 1 100 ? -16.167 -4.384 18.502 1.00 96.44 100 ASP A C 1
ATOM 800 O O . ASP A 1 100 ? -16.479 -5.557 18.638 1.00 96.44 100 ASP A O 1
ATOM 804 N N . SER A 1 101 ? -17.018 -3.502 17.975 1.00 96.12 101 SER A N 1
ATOM 805 C CA . SER A 1 101 ? -18.324 -3.859 17.423 1.00 96.12 101 SER A CA 1
ATOM 806 C C . SER A 1 101 ? -18.658 -2.951 16.239 1.00 96.12 101 SER A C 1
ATOM 808 O O . SER A 1 101 ? -19.051 -1.792 16.395 1.00 96.12 101 SER A O 1
ATOM 810 N N . ALA A 1 102 ? -18.444 -3.467 15.031 1.00 96.12 102 ALA A N 1
ATOM 811 C CA . ALA A 1 102 ? -18.829 -2.851 13.765 1.00 96.12 102 ALA A CA 1
ATOM 812 C C . ALA A 1 102 ? -19.602 -3.848 12.892 1.00 96.12 102 ALA A C 1
ATOM 814 O O . ALA A 1 102 ? -19.536 -5.060 13.105 1.00 96.12 102 ALA A O 1
ATOM 815 N N . PHE A 1 103 ? -20.327 -3.325 11.898 1.00 95.81 103 PHE A N 1
ATOM 816 C CA . PHE A 1 103 ? -21.086 -4.117 10.921 1.00 95.81 103 PHE A CA 1
ATOM 817 C C . PHE A 1 103 ? -22.037 -5.133 11.579 1.00 95.81 103 PHE A C 1
ATOM 819 O O . PHE A 1 103 ? -22.007 -6.313 11.246 1.00 95.81 103 PHE A O 1
ATOM 826 N N . HIS A 1 104 ? -22.882 -4.677 12.513 1.00 94.44 104 HIS A N 1
ATOM 827 C CA . HIS A 1 104 ? -23.785 -5.534 13.303 1.00 94.44 104 HIS A CA 1
ATOM 828 C C . HIS A 1 104 ? -23.038 -6.570 14.162 1.00 94.44 104 HIS A C 1
ATOM 830 O O . HIS A 1 104 ? -23.342 -7.755 14.124 1.00 94.44 104 HIS A O 1
ATOM 836 N N . ASP A 1 105 ? -22.036 -6.105 14.915 1.00 94.56 105 ASP A N 1
ATOM 837 C CA . ASP A 1 105 ? -21.186 -6.921 15.799 1.00 94.56 105 ASP A CA 1
ATOM 838 C C . ASP A 1 105 ? -20.400 -8.050 15.104 1.00 94.56 105 ASP A C 1
ATOM 840 O O . ASP A 1 105 ? -19.927 -8.989 15.740 1.00 94.56 105 ASP A O 1
ATOM 844 N N . ARG A 1 106 ? -20.203 -7.951 13.786 1.00 95.38 106 ARG A N 1
ATOM 845 C CA . ARG A 1 106 ? -19.413 -8.926 13.020 1.00 95.38 106 ARG A CA 1
ATOM 846 C C . ARG A 1 106 ? -17.923 -8.642 13.035 1.00 95.38 106 ARG A C 1
ATOM 848 O O . ARG A 1 106 ? -17.134 -9.567 12.848 1.00 95.38 106 ARG A O 1
ATOM 855 N N . ALA A 1 107 ? -17.528 -7.387 13.238 1.00 97.56 107 ALA A N 1
ATOM 856 C CA . ALA A 1 107 ? -16.139 -6.989 13.074 1.00 97.56 107 ALA A CA 1
ATOM 857 C C . ALA A 1 107 ? -15.587 -6.154 14.219 1.00 97.56 107 ALA A C 1
ATOM 859 O O . ALA A 1 107 ? -16.282 -5.346 14.839 1.00 97.56 107 ALA A O 1
ATOM 860 N N . ARG A 1 108 ? -14.280 -6.306 14.395 1.00 97.31 108 ARG A N 1
ATOM 861 C CA . ARG A 1 108 ? -13.413 -5.399 15.130 1.00 97.31 108 ARG A CA 1
ATOM 862 C C . ARG A 1 108 ? -12.688 -4.506 14.131 1.00 97.31 108 ARG A C 1
ATOM 864 O O . ARG A 1 108 ? -12.237 -4.988 13.093 1.00 97.31 108 ARG A O 1
ATOM 871 N N . VAL A 1 109 ? -12.569 -3.221 14.448 1.00 98.56 109 VAL A N 1
ATOM 872 C CA . VAL A 1 109 ? -11.919 -2.229 13.586 1.00 98.56 109 VAL A CA 1
ATOM 873 C C . VAL A 1 109 ? -10.777 -1.572 14.338 1.00 98.56 109 VAL A C 1
ATOM 875 O O . VAL A 1 109 ? -10.975 -0.980 15.399 1.00 98.56 109 VAL A O 1
ATOM 878 N N . GLU A 1 110 ? -9.585 -1.662 13.773 1.00 98.31 110 GLU A N 1
ATOM 879 C CA . GLU A 1 110 ? -8.354 -1.068 14.278 1.00 98.31 110 GLU A CA 1
ATOM 880 C C . GLU A 1 110 ? -7.818 -0.066 13.255 1.00 98.31 110 GLU A C 1
ATOM 882 O O . GLU A 1 110 ? -8.076 -0.171 12.056 1.00 98.31 110 GLU A O 1
ATOM 887 N N . GLU A 1 111 ? -7.071 0.923 13.725 1.00 98.56 111 GLU A N 1
ATOM 888 C CA . GLU A 1 111 ? -6.413 1.907 12.877 1.00 98.56 111 GLU A CA 1
ATOM 889 C C . GLU A 1 111 ? -4.936 1.986 13.241 1.00 98.56 111 GLU A C 1
ATOM 891 O O . GLU A 1 111 ? -4.575 2.083 14.417 1.00 98.56 111 GLU A O 1
ATOM 896 N N . TYR A 1 112 ? -4.098 1.955 12.213 1.00 98.44 112 TYR A N 1
ATOM 897 C CA . TYR A 1 112 ? -2.662 2.148 12.293 1.00 98.44 112 TYR A CA 1
ATOM 898 C C . TYR A 1 112 ? -2.297 3.449 11.587 1.00 98.44 112 TYR A C 1
ATOM 900 O O . TYR A 1 112 ? -2.839 3.759 10.525 1.00 98.44 112 TYR A O 1
ATOM 908 N N . VAL A 1 113 ? -1.333 4.175 12.144 1.00 98.25 113 VAL A N 1
ATOM 909 C CA . VAL A 1 113 ? -0.622 5.245 1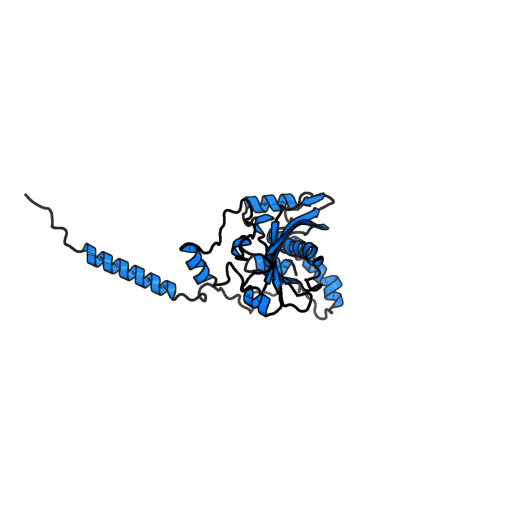1.443 1.00 98.25 113 VAL A CA 1
ATOM 910 C C . VAL A 1 113 ? 0.785 4.748 11.173 1.00 98.25 113 VAL A C 1
ATOM 912 O O . VAL A 1 113 ? 1.524 4.439 12.108 1.00 98.25 113 VAL A O 1
ATOM 915 N N . LEU A 1 114 ? 1.152 4.657 9.899 1.00 98.44 114 LEU A N 1
ATOM 916 C CA . LEU A 1 114 ? 2.427 4.105 9.457 1.00 98.44 114 LEU A CA 1
ATOM 917 C C . LEU A 1 114 ? 3.301 5.184 8.824 1.00 98.44 114 LEU A C 1
ATOM 919 O O . LEU A 1 114 ? 2.806 6.122 8.200 1.00 98.44 114 LEU A O 1
ATOM 923 N N . VAL A 1 115 ? 4.613 5.019 8.958 1.00 98.62 115 VAL A N 1
ATOM 924 C CA . VAL A 1 115 ? 5.621 5.698 8.141 1.00 98.62 115 VAL A CA 1
ATOM 925 C C . VAL A 1 115 ? 6.464 4.624 7.471 1.00 98.62 115 VAL A C 1
ATOM 927 O O . VAL A 1 115 ? 7.042 3.779 8.153 1.00 98.62 115 VAL A O 1
ATOM 930 N N . GLY A 1 116 ? 6.512 4.651 6.141 1.00 98.56 116 GLY A N 1
ATOM 931 C CA . GLY A 1 116 ? 7.430 3.825 5.368 1.00 98.56 116 GLY A CA 1
ATOM 932 C C . GLY A 1 116 ? 8.760 4.549 5.203 1.00 98.56 116 GLY A C 1
ATOM 933 O O . GLY A 1 116 ? 8.781 5.759 5.002 1.00 98.56 116 GLY A O 1
ATOM 934 N N . GLU A 1 117 ? 9.862 3.820 5.256 1.00 98.56 117 GLU A N 1
ATOM 935 C CA . GLU A 1 117 ? 11.212 4.354 5.094 1.00 98.56 117 GLU A CA 1
ATOM 936 C C . GLU A 1 117 ? 11.873 3.686 3.893 1.00 98.56 117 GLU A C 1
ATOM 938 O O . GLU A 1 117 ? 11.956 2.460 3.830 1.00 98.56 117 GLU A O 1
ATOM 943 N N . ALA A 1 118 ? 12.309 4.493 2.928 1.00 98.44 118 ALA A N 1
ATOM 944 C CA . ALA A 1 118 ? 12.971 4.052 1.710 1.00 98.44 118 ALA A CA 1
ATOM 945 C C . ALA A 1 118 ? 14.446 4.455 1.751 1.00 98.44 118 ALA A C 1
ATOM 947 O O . ALA A 1 118 ? 14.757 5.639 1.886 1.00 98.44 118 ALA A O 1
ATOM 948 N N . THR A 1 119 ? 15.353 3.487 1.622 1.00 98.44 119 THR A N 1
ATOM 949 C CA . THR A 1 119 ? 16.792 3.753 1.557 1.00 98.44 119 THR A CA 1
ATOM 950 C C . THR A 1 119 ? 17.293 3.648 0.123 1.00 98.44 119 THR A C 1
ATOM 952 O O . THR A 1 119 ? 17.170 2.587 -0.483 1.00 98.44 119 THR A O 1
ATOM 955 N N . TYR A 1 120 ? 17.907 4.717 -0.384 1.00 97.56 120 TYR A N 1
ATOM 956 C CA . TYR A 1 120 ? 18.630 4.729 -1.658 1.00 97.56 120 TYR A CA 1
ATOM 957 C C . TYR A 1 120 ? 20.063 5.185 -1.424 1.00 97.56 120 TYR A C 1
ATOM 959 O O . TYR A 1 120 ? 20.281 6.241 -0.827 1.00 97.56 120 TYR A O 1
ATOM 967 N N . ASN A 1 121 ? 21.047 4.407 -1.883 1.00 95.12 121 ASN A N 1
ATOM 968 C CA . ASN A 1 121 ? 22.468 4.758 -1.769 1.00 95.12 121 ASN A CA 1
ATOM 969 C C . ASN A 1 121 ? 22.874 5.148 -0.329 1.00 95.12 121 ASN A C 1
ATOM 971 O O . ASN A 1 121 ? 23.622 6.098 -0.099 1.00 95.12 121 ASN A O 1
ATOM 975 N N . GLY A 1 122 ? 22.324 4.435 0.660 1.00 95.62 122 GLY A N 1
ATOM 976 C CA . GLY A 1 122 ? 22.570 4.672 2.087 1.00 95.62 122 GLY A CA 1
ATOM 977 C C . GLY A 1 122 ? 21.815 5.851 2.717 1.00 95.62 122 GLY A C 1
ATOM 978 O O . GLY A 1 122 ? 21.932 6.043 3.924 1.00 95.62 122 GLY A O 1
ATOM 979 N N . GLN A 1 123 ? 21.017 6.610 1.959 1.00 97.06 123 GLN A N 1
ATOM 980 C CA . GLN A 1 123 ? 20.159 7.675 2.488 1.00 97.06 123 GLN A CA 1
ATOM 981 C C . GLN A 1 123 ? 18.739 7.159 2.715 1.00 97.06 123 GLN A C 1
ATOM 983 O O . GLN A 1 123 ? 18.086 6.723 1.770 1.00 97.06 123 GLN A O 1
ATOM 988 N N . THR A 1 124 ? 18.261 7.216 3.959 1.00 98.31 124 THR A N 1
ATOM 989 C CA . THR A 1 124 ? 16.903 6.795 4.331 1.00 98.31 124 THR A CA 1
ATOM 990 C C . THR A 1 124 ? 15.959 7.988 4.358 1.00 98.31 124 THR A C 1
ATOM 992 O O . THR A 1 124 ? 16.185 8.941 5.102 1.00 98.31 124 THR A O 1
ATOM 995 N N . ASN A 1 125 ? 14.869 7.902 3.599 1.00 98.25 125 ASN A N 1
ATOM 996 C CA . ASN A 1 125 ? 13.858 8.946 3.511 1.00 98.25 125 ASN A CA 1
ATOM 997 C C . ASN A 1 125 ? 12.478 8.397 3.905 1.00 98.25 125 ASN A C 1
ATOM 999 O O . ASN A 1 125 ? 12.045 7.376 3.358 1.00 98.25 125 ASN A O 1
ATOM 1003 N N . PRO A 1 126 ? 11.767 9.054 4.834 1.00 98.44 126 PRO A N 1
ATOM 1004 C CA . PRO A 1 126 ? 10.446 8.619 5.260 1.00 98.44 126 PRO A CA 1
ATOM 1005 C C . PRO A 1 126 ? 9.335 9.129 4.333 1.00 98.44 126 PRO A C 1
ATOM 1007 O O . PRO A 1 126 ? 9.416 10.217 3.756 1.00 98.44 126 PRO A O 1
ATOM 1010 N N . THR A 1 127 ? 8.233 8.386 4.263 1.00 98.06 127 THR A N 1
ATOM 1011 C CA . THR A 1 127 ? 6.957 8.895 3.758 1.00 98.06 127 THR A CA 1
ATOM 1012 C C . THR A 1 127 ? 6.371 9.926 4.722 1.00 98.06 127 THR A C 1
ATOM 1014 O O . THR A 1 127 ? 6.708 9.982 5.908 1.00 98.06 127 THR A O 1
ATOM 1017 N N . LYS A 1 128 ? 5.378 10.689 4.252 1.00 96.00 128 LYS A N 1
ATOM 1018 C CA . LYS A 1 128 ? 4.395 11.255 5.184 1.00 96.00 128 LYS A CA 1
ATOM 1019 C C . LYS A 1 128 ? 3.664 10.116 5.915 1.00 96.00 128 LYS A C 1
ATOM 1021 O O . LYS A 1 128 ? 3.510 9.041 5.324 1.00 96.00 128 LYS A O 1
ATOM 1026 N N . PRO A 1 129 ? 3.215 10.324 7.166 1.00 96.75 129 PRO A N 1
ATOM 1027 C CA . PRO A 1 129 ? 2.374 9.348 7.843 1.00 96.75 129 PRO A CA 1
ATOM 1028 C C . PRO A 1 129 ? 1.105 9.070 7.036 1.00 96.75 129 PRO A C 1
ATOM 1030 O O . PRO A 1 129 ? 0.500 10.005 6.513 1.00 96.75 129 PRO A O 1
ATOM 1033 N N . PHE A 1 130 ? 0.707 7.806 6.950 1.00 97.25 130 PHE A N 1
ATOM 1034 C CA . PHE A 1 130 ? -0.518 7.387 6.270 1.00 97.25 130 PHE A CA 1
ATOM 1035 C C . PHE A 1 130 ? -1.300 6.398 7.128 1.00 97.25 130 PHE A C 1
ATOM 1037 O O . PHE A 1 130 ? -0.723 5.668 7.939 1.00 97.25 130 PHE A O 1
ATOM 1044 N N . HIS A 1 131 ? -2.620 6.393 6.964 1.00 97.88 131 HIS A N 1
ATOM 1045 C CA . HIS A 1 131 ? -3.513 5.596 7.789 1.00 97.88 131 HIS A CA 1
ATOM 1046 C C . HIS A 1 131 ? -3.847 4.268 7.109 1.00 97.88 131 HIS A C 1
ATOM 1048 O O . HIS A 1 131 ? -4.143 4.207 5.912 1.00 97.88 131 HIS A O 1
ATOM 1054 N N . VAL A 1 132 ? -3.885 3.207 7.910 1.00 98.50 132 VAL A N 1
ATOM 1055 C CA . VAL A 1 132 ? -4.391 1.889 7.522 1.00 98.50 132 VAL A CA 1
ATOM 1056 C C . VAL A 1 132 ? -5.522 1.520 8.468 1.00 98.50 132 VAL A C 1
ATOM 1058 O O . VAL A 1 132 ? -5.331 1.483 9.683 1.00 98.50 132 VAL A O 1
ATOM 1061 N N . VAL A 1 133 ? -6.699 1.234 7.918 1.00 98.62 133 VAL A N 1
ATOM 1062 C CA . VAL A 1 133 ? -7.846 0.744 8.686 1.00 98.62 133 VAL A CA 1
ATOM 1063 C C . VAL A 1 133 ? -7.965 -0.755 8.485 1.00 98.62 133 VAL A C 1
ATOM 1065 O O . VAL A 1 133 ? -8.223 -1.217 7.376 1.00 98.62 133 VAL A O 1
ATOM 1068 N N . LEU A 1 134 ? -7.787 -1.500 9.570 1.00 98.69 134 LEU A N 1
ATOM 1069 C CA . LEU A 1 134 ? -7.873 -2.951 9.610 1.00 98.69 134 LEU A CA 1
ATOM 1070 C C . LEU A 1 134 ? -9.235 -3.372 10.168 1.00 98.69 134 LEU A C 1
ATOM 1072 O O . LEU A 1 134 ? -9.588 -3.046 11.299 1.00 98.69 134 LEU A O 1
ATOM 1076 N N . VAL A 1 135 ? -9.990 -4.130 9.383 1.00 98.62 135 VAL A N 1
ATOM 1077 C CA . VAL A 1 135 ? -11.272 -4.731 9.747 1.00 98.62 135 VAL A CA 1
ATOM 1078 C C . VAL A 1 135 ? -11.074 -6.239 9.836 1.00 98.62 135 VAL A C 1
ATOM 1080 O O . VAL A 1 135 ? -10.705 -6.877 8.851 1.00 98.62 135 VAL A O 1
ATOM 1083 N N . LEU A 1 136 ? -11.320 -6.810 11.013 1.00 98.25 136 LEU A N 1
ATOM 1084 C CA . LEU A 1 136 ? -11.163 -8.240 11.276 1.00 98.25 136 LEU A CA 1
ATOM 1085 C C . LEU A 1 136 ? -12.495 -8.866 11.709 1.00 98.25 136 LEU A C 1
ATOM 1087 O O . LEU A 1 136 ? -13.210 -8.256 12.512 1.00 98.25 136 LEU A O 1
ATOM 1091 N N . PRO A 1 137 ? -12.821 -10.083 11.242 1.00 97.56 137 PRO A N 1
ATOM 1092 C CA . PRO A 1 137 ? -13.992 -10.819 11.705 1.00 97.56 137 PRO A CA 1
ATOM 1093 C C . PRO A 1 137 ? -13.843 -11.195 13.185 1.00 97.56 137 PRO A C 1
ATOM 1095 O O . PRO A 1 137 ? -12.819 -11.734 13.601 1.00 97.56 137 PRO A O 1
ATOM 1098 N N . LYS A 1 138 ? -14.873 -10.931 13.997 1.00 92.31 138 LYS A N 1
ATOM 1099 C CA . LYS A 1 138 ? -14.866 -11.270 15.434 1.00 92.31 138 LYS A CA 1
ATOM 1100 C C . LYS A 1 138 ? -15.010 -12.761 15.699 1.00 92.31 138 LYS A C 1
ATOM 1102 O O . LYS A 1 138 ? -14.470 -13.256 16.678 1.00 92.31 138 LYS A O 1
ATOM 1107 N N . GLN A 1 139 ? -15.766 -13.453 14.853 1.00 87.31 139 GLN A N 1
ATOM 1108 C CA . GLN A 1 139 ? -16.136 -14.856 15.058 1.00 87.31 139 GLN A CA 1
ATOM 1109 C C . GLN A 1 139 ? -15.140 -15.836 14.421 1.00 87.31 139 GLN A C 1
ATOM 1111 O O . GLN A 1 139 ? -15.422 -17.028 14.327 1.00 87.31 139 GLN A O 1
ATOM 1116 N N . ALA A 1 140 ? -13.979 -15.357 13.966 1.00 91.62 140 ALA A N 1
ATOM 1117 C CA . ALA A 1 140 ? -12.953 -16.235 13.427 1.00 91.62 140 ALA A CA 1
ATOM 1118 C C . ALA A 1 140 ? -12.374 -17.137 14.527 1.00 91.62 140 ALA A C 1
ATOM 1120 O O . ALA A 1 140 ? -11.977 -16.667 15.591 1.00 91.62 140 ALA A O 1
ATOM 1121 N N . ALA A 1 141 ? -12.290 -18.438 14.244 1.00 89.12 141 ALA A N 1
ATOM 1122 C CA . ALA A 1 141 ? -11.737 -19.434 15.165 1.00 89.12 141 ALA A CA 1
ATOM 1123 C C . ALA A 1 141 ? -10.208 -19.320 15.349 1.00 89.12 141 ALA A C 1
ATOM 1125 O O . ALA A 1 141 ? -9.638 -19.964 16.227 1.00 89.12 141 ALA A O 1
ATOM 1126 N N . GLY A 1 142 ? -9.538 -18.518 14.521 1.00 94.31 142 GLY A N 1
ATOM 1127 C CA . GLY A 1 142 ? -8.095 -18.324 14.536 1.00 94.31 142 GLY A CA 1
ATOM 1128 C C . GLY A 1 142 ? -7.669 -17.152 13.650 1.00 94.31 142 GLY A C 1
ATOM 1129 O O . GLY A 1 142 ? -8.519 -16.360 13.231 1.00 94.31 142 GLY A O 1
ATOM 1130 N N . PRO A 1 143 ? -6.363 -17.026 13.365 1.00 96.62 143 PRO A N 1
ATOM 1131 C CA . PRO A 1 143 ? -5.843 -15.972 12.506 1.00 96.62 143 PRO A CA 1
ATOM 1132 C C . PRO A 1 143 ? -6.420 -16.052 11.086 1.00 96.62 143 PRO A C 1
ATOM 1134 O O . PRO A 1 143 ? -6.580 -17.149 10.551 1.00 96.62 143 PRO A O 1
ATOM 1137 N N . VAL A 1 144 ? -6.711 -14.905 10.468 1.00 97.81 144 VAL A N 1
ATOM 1138 C CA . VAL A 1 144 ? -7.386 -14.842 9.157 1.00 97.81 144 VAL A CA 1
ATOM 1139 C C . VAL A 1 144 ? -6.500 -14.272 8.046 1.00 97.81 144 VAL A C 1
ATOM 1141 O O . VAL A 1 144 ? -5.643 -13.432 8.335 1.00 97.81 144 VAL A O 1
ATOM 1144 N N . PRO A 1 145 ? -6.710 -14.676 6.778 1.00 98.06 145 PRO A N 1
ATOM 1145 C CA . PRO A 1 145 ? -6.138 -13.983 5.626 1.00 98.06 145 PRO A CA 1
ATOM 1146 C C . PRO A 1 145 ? -6.675 -12.555 5.519 1.00 98.06 145 PRO A C 1
ATOM 1148 O O . PRO A 1 145 ? -7.831 -12.293 5.856 1.00 98.06 145 PRO A O 1
ATOM 1151 N N . VAL A 1 146 ? -5.856 -11.627 5.023 1.00 98.56 146 VAL A N 1
ATOM 1152 C CA . VAL A 1 146 ? -6.225 -10.206 4.924 1.00 98.56 146 VAL A CA 1
ATOM 1153 C C . VAL A 1 146 ? -6.081 -9.701 3.496 1.00 98.56 146 VAL A C 1
ATOM 1155 O O . VAL A 1 146 ? -5.020 -9.790 2.881 1.00 98.56 146 VAL A O 1
ATOM 1158 N N . ILE A 1 147 ? -7.156 -9.105 2.986 1.00 98.62 147 ILE A N 1
ATOM 1159 C CA . ILE A 1 147 ? -7.144 -8.353 1.733 1.00 98.62 147 ILE A CA 1
ATOM 1160 C C . ILE A 1 147 ? -6.582 -6.963 2.014 1.00 98.62 147 ILE A C 1
ATOM 1162 O O . ILE A 1 147 ? -7.148 -6.205 2.799 1.00 98.62 147 ILE A O 1
ATOM 1166 N N . LEU A 1 148 ? -5.477 -6.620 1.365 1.00 98.56 148 LEU A N 1
ATOM 1167 C CA . LEU A 1 148 ? -4.899 -5.285 1.367 1.00 98.56 148 LEU A CA 1
ATOM 1168 C C . LEU A 1 148 ? -5.517 -4.507 0.212 1.00 98.56 148 LEU A C 1
ATOM 1170 O O . LEU A 1 148 ? -5.427 -4.940 -0.935 1.00 98.56 148 LEU A O 1
ATOM 1174 N N . MET A 1 149 ? -6.148 -3.375 0.503 1.00 97.88 149 MET A N 1
ATOM 1175 C CA . MET A 1 149 ? -6.831 -2.573 -0.501 1.00 97.88 149 MET A CA 1
ATOM 1176 C C . MET A 1 149 ? -6.395 -1.117 -0.470 1.00 97.88 149 MET A C 1
ATOM 1178 O O . MET A 1 149 ? -6.704 -0.373 0.464 1.00 97.88 149 MET A O 1
ATOM 1182 N N . GLU A 1 150 ? -5.810 -0.679 -1.577 1.00 96.69 150 GLU A N 1
ATOM 1183 C CA . GLU A 1 150 ? -5.704 0.740 -1.882 1.00 96.69 150 GLU A CA 1
ATOM 1184 C C . GLU A 1 150 ? -7.024 1.284 -2.426 1.00 96.69 150 GLU A C 1
ATOM 1186 O O . GLU A 1 150 ? -7.643 0.715 -3.332 1.00 96.69 150 GLU A O 1
ATOM 1191 N N . SER A 1 151 ? -7.450 2.423 -1.888 1.00 91.31 151 SER A N 1
ATOM 1192 C CA . SER A 1 151 ? -8.695 3.080 -2.279 1.00 91.31 151 SER A CA 1
ATOM 1193 C C . SER A 1 151 ? -8.456 4.441 -2.930 1.00 91.31 151 SER A C 1
ATOM 1195 O O . SER A 1 151 ? -7.443 5.094 -2.709 1.00 91.31 151 SER A O 1
ATOM 1197 N N . PHE A 1 152 ? -9.412 4.887 -3.750 1.00 89.69 152 PHE A N 1
ATOM 1198 C CA . PHE A 1 152 ? -9.437 6.245 -4.324 1.00 89.69 152 PHE A CA 1
ATOM 1199 C C . PHE A 1 152 ? -9.899 7.310 -3.335 1.00 89.69 152 PHE A C 1
ATOM 1201 O O . PHE A 1 152 ? -9.821 8.504 -3.619 1.00 89.69 152 PHE A O 1
ATOM 1208 N N . CYS A 1 153 ? -10.430 6.867 -2.206 1.00 89.44 153 CYS A N 1
ATOM 1209 C CA . CYS A 1 153 ? -11.128 7.688 -1.250 1.00 89.44 153 CYS A CA 1
ATOM 1210 C C . CYS A 1 153 ? -10.418 7.585 0.095 1.00 89.44 153 CYS A C 1
ATOM 1212 O O . CYS A 1 153 ? -9.898 6.523 0.427 1.00 89.44 153 CYS A O 1
ATOM 1214 N N . PRO A 1 154 ? -10.422 8.650 0.900 1.00 91.38 154 PRO A N 1
ATOM 1215 C CA . PRO A 1 154 ? -9.970 8.562 2.278 1.00 91.38 154 PRO A CA 1
ATOM 1216 C C . PRO A 1 154 ? -10.663 7.434 3.054 1.00 91.38 154 PRO A C 1
ATOM 1218 O O . PRO A 1 154 ? -11.844 7.140 2.828 1.00 91.38 154 PRO A O 1
ATOM 1221 N N . ASN A 1 155 ? -9.944 6.833 4.002 1.00 94.31 155 ASN A N 1
ATOM 1222 C CA . ASN A 1 155 ? -10.386 5.621 4.691 1.00 94.31 155 ASN A CA 1
ATOM 1223 C C . ASN A 1 155 ? -11.752 5.758 5.380 1.00 94.31 155 ASN A C 1
ATOM 1225 O O . ASN A 1 155 ? -12.485 4.778 5.427 1.00 94.31 155 ASN A O 1
ATOM 1229 N N . GLN A 1 156 ? -12.153 6.946 5.845 1.00 92.38 156 GLN A N 1
ATOM 1230 C CA . GLN A 1 156 ? -13.476 7.166 6.448 1.00 92.38 156 GLN A CA 1
ATOM 1231 C C . GLN A 1 156 ? -14.647 7.006 5.463 1.00 92.38 156 GLN A C 1
ATOM 1233 O O . GLN A 1 156 ? -15.789 6.816 5.877 1.00 92.38 156 GLN A O 1
ATOM 1238 N N . ASN A 1 157 ? -14.394 7.125 4.156 1.00 90.38 157 ASN A N 1
ATOM 1239 C CA . ASN A 1 157 ? -15.385 6.834 3.118 1.00 90.38 157 ASN A CA 1
ATOM 1240 C C . ASN A 1 157 ? -15.316 5.363 2.691 1.00 90.38 157 ASN A C 1
ATOM 1242 O O . ASN A 1 157 ? -16.342 4.743 2.416 1.00 90.38 157 ASN A O 1
ATOM 1246 N N . THR A 1 158 ? -14.109 4.801 2.671 1.00 93.38 158 THR A N 1
ATOM 1247 C CA . THR A 1 158 ? -13.866 3.406 2.297 1.00 93.38 158 THR A CA 1
ATOM 1248 C C . THR A 1 158 ? -14.352 2.421 3.360 1.00 93.38 158 THR A C 1
ATOM 1250 O O . THR A 1 158 ? -14.926 1.390 3.027 1.00 93.38 158 THR A O 1
ATOM 1253 N N . VAL A 1 159 ? -14.183 2.751 4.639 1.00 95.88 159 VAL A N 1
ATOM 1254 C CA . VAL A 1 159 ? -14.647 1.988 5.801 1.00 95.88 159 VAL A CA 1
ATOM 1255 C C . VAL A 1 159 ? -15.570 2.907 6.609 1.00 95.88 159 VAL A C 1
ATOM 1257 O O . VAL A 1 159 ? -15.086 3.695 7.422 1.00 95.88 159 VAL A O 1
ATOM 1260 N N . PRO A 1 160 ? -16.898 2.858 6.385 1.00 92.62 160 PRO A N 1
ATOM 1261 C CA . PRO A 1 160 ? -17.851 3.826 6.933 1.00 92.62 160 PRO A CA 1
ATOM 1262 C C . PRO A 1 160 ? -18.182 3.545 8.410 1.00 92.62 160 PRO A C 1
ATOM 1264 O O . PRO A 1 160 ? -19.331 3.317 8.784 1.00 92.62 160 PRO A O 1
ATOM 1267 N N . VAL A 1 161 ? -17.160 3.546 9.265 1.00 95.81 161 VAL A N 1
ATOM 1268 C CA . VAL A 1 161 ? -17.253 3.318 10.710 1.00 95.81 161 VAL A CA 1
ATOM 1269 C C . VAL A 1 161 ? -16.925 4.618 11.437 1.00 95.81 161 VAL A C 1
ATOM 1271 O O . VAL A 1 161 ? -15.910 5.264 11.176 1.00 95.81 161 VAL A O 1
ATOM 1274 N N . LYS A 1 162 ? -17.793 5.020 12.372 1.00 94.56 162 LYS A N 1
ATOM 1275 C CA . LYS A 1 162 ? -17.576 6.224 13.181 1.00 94.56 162 LYS A CA 1
ATOM 1276 C C . LYS A 1 162 ? -16.254 6.102 13.944 1.00 94.56 162 LYS A C 1
ATOM 1278 O O . LYS A 1 162 ? -16.033 5.119 14.642 1.00 94.56 162 LYS A O 1
ATOM 1283 N N . GLY A 1 163 ? -15.415 7.131 13.851 1.00 94.06 163 GLY A N 1
ATOM 1284 C CA . GLY A 1 163 ? -14.135 7.200 14.556 1.00 94.06 163 GLY A CA 1
ATOM 1285 C C . GLY A 1 163 ? -12.912 6.916 13.686 1.00 94.06 163 GLY A C 1
ATOM 1286 O O . GLY A 1 163 ? -11.815 7.230 14.141 1.00 94.06 163 GLY A O 1
ATOM 1287 N N . VAL A 1 164 ? -13.084 6.407 12.457 1.00 96.00 164 VAL A N 1
ATOM 1288 C CA . VAL A 1 164 ? -12.008 6.361 11.451 1.00 96.00 164 VAL A CA 1
ATOM 1289 C C . VAL A 1 164 ? -11.508 7.780 11.174 1.00 96.00 164 VAL A C 1
ATOM 1291 O O . VAL A 1 164 ? -12.311 8.704 11.006 1.00 96.00 164 VAL A O 1
ATOM 1294 N N . SER A 1 165 ? -10.187 7.954 11.172 1.00 93.88 165 SER A N 1
ATOM 1295 C CA . SER A 1 165 ? -9.542 9.255 11.020 1.00 93.88 165 SER A CA 1
ATOM 1296 C C . SER A 1 165 ? -9.788 9.855 9.639 1.00 93.88 165 SER A C 1
ATOM 1298 O O . SER A 1 165 ? -9.902 9.150 8.638 1.00 93.88 165 SER A O 1
ATOM 1300 N N . ILE A 1 166 ? -9.846 11.187 9.593 1.00 88.25 166 ILE A N 1
ATOM 1301 C CA . ILE A 1 166 ? -9.896 11.960 8.352 1.00 88.25 166 ILE A CA 1
ATOM 1302 C C . ILE A 1 166 ? -8.478 12.473 8.084 1.00 88.25 166 ILE A C 1
ATOM 1304 O O . ILE A 1 166 ? -7.997 13.307 8.857 1.00 88.25 166 ILE A O 1
ATOM 1308 N N . PRO A 1 167 ? -7.807 12.012 7.016 1.00 78.31 167 PRO A N 1
ATOM 1309 C CA . PRO A 1 167 ? -6.488 12.502 6.640 1.00 78.31 167 PRO A CA 1
ATOM 1310 C C . PRO A 1 167 ? -6.459 14.025 6.477 1.00 78.31 167 PRO A C 1
ATOM 1312 O O . PRO A 1 167 ? -7.309 14.613 5.800 1.00 78.31 167 PRO A O 1
ATOM 1315 N N . SER A 1 168 ? -5.464 14.678 7.076 1.00 71.19 168 SER A N 1
ATOM 1316 C CA . SER A 1 168 ? -5.289 16.124 6.947 1.00 71.19 168 SER A CA 1
ATOM 1317 C C . SER A 1 168 ? -4.840 16.498 5.530 1.00 71.19 168 SER A C 1
ATOM 1319 O O . SER A 1 168 ? -4.064 15.798 4.883 1.00 71.19 168 SER A O 1
ATOM 1321 N N . GLY A 1 169 ? -5.353 17.615 5.008 1.00 67.00 169 GLY A N 1
ATOM 1322 C CA . GLY A 1 169 ? -4.969 18.121 3.685 1.00 67.00 169 GLY A CA 1
ATOM 1323 C C . GLY A 1 169 ? -5.574 17.374 2.489 1.00 67.00 169 GLY A C 1
ATOM 1324 O O . GLY A 1 169 ? -5.300 17.753 1.349 1.00 67.00 169 GLY A O 1
ATOM 1325 N N . VAL A 1 170 ? -6.427 16.367 2.707 1.00 67.88 170 VAL A N 1
ATOM 1326 C CA . VAL A 1 170 ? -7.188 15.741 1.620 1.00 67.88 170 VAL A CA 1
ATOM 1327 C C . VAL A 1 170 ? -8.478 16.520 1.379 1.00 67.88 170 VAL A C 1
ATOM 1329 O O . VAL A 1 170 ? -9.387 16.529 2.200 1.00 67.88 170 VAL A O 1
ATOM 1332 N N . THR A 1 171 ? -8.559 17.183 0.226 1.00 61.38 171 THR A N 1
ATOM 1333 C CA . THR A 1 171 ? -9.734 17.969 -0.193 1.00 61.38 171 THR A CA 1
ATOM 1334 C C . THR A 1 171 ? -10.751 17.156 -0.995 1.00 61.38 171 THR A C 1
ATOM 1336 O O . THR A 1 171 ? -11.838 17.645 -1.297 1.00 61.38 171 THR A O 1
ATOM 1339 N N . PHE A 1 172 ? -10.409 15.916 -1.354 1.00 69.00 172 PHE A N 1
ATOM 1340 C CA . PHE A 1 172 ? -11.276 15.010 -2.098 1.00 69.00 172 PHE A CA 1
ATOM 1341 C C . PHE A 1 172 ? -12.104 14.156 -1.131 1.00 69.00 172 PHE A C 1
ATOM 1343 O O . PHE A 1 172 ? -11.547 13.409 -0.331 1.00 69.00 172 PHE A O 1
ATOM 1350 N N . SER A 1 173 ? -13.429 14.275 -1.208 1.00 67.69 173 SER A N 1
ATOM 1351 C CA . SER A 1 173 ? -14.377 13.503 -0.400 1.00 67.69 173 SER A CA 1
ATOM 1352 C C . SER A 1 173 ? -15.186 12.574 -1.297 1.00 67.69 173 SER A C 1
ATOM 1354 O O . SER A 1 173 ? -15.699 12.996 -2.333 1.00 67.69 173 SER A O 1
ATOM 1356 N N . CYS A 1 174 ? -15.331 11.323 -0.865 1.00 76.19 174 CYS A N 1
ATOM 1357 C CA . CYS A 1 174 ? -16.230 10.337 -1.455 1.00 76.19 174 CYS A CA 1
ATOM 1358 C C . CYS A 1 174 ? -17.385 10.009 -0.503 1.00 76.19 174 CYS A C 1
ATOM 1360 O O . CYS A 1 174 ? -17.836 8.867 -0.449 1.00 76.19 174 CYS A O 1
ATOM 1362 N N . ASP A 1 175 ? -17.862 10.984 0.274 1.00 71.31 175 ASP A N 1
ATOM 1363 C CA . ASP A 1 175 ? -18.917 10.793 1.284 1.00 71.31 175 ASP A CA 1
ATOM 1364 C C . ASP A 1 175 ? -20.282 10.355 0.723 1.00 71.31 175 ASP A C 1
ATOM 1366 O O . ASP A 1 175 ? -21.243 10.182 1.475 1.00 71.31 175 ASP A O 1
ATOM 1370 N N . GLY A 1 176 ? -20.372 10.165 -0.593 1.00 68.25 176 GLY A N 1
ATOM 1371 C CA . GLY A 1 176 ? -21.561 9.685 -1.272 1.00 68.25 176 GLY A CA 1
ATOM 1372 C C . GLY A 1 176 ? -22.634 10.758 -1.433 1.00 68.25 176 GLY A C 1
ATOM 1373 O O . GLY A 1 176 ? -23.745 10.425 -1.843 1.00 68.25 176 GLY A O 1
ATOM 1374 N N . LYS A 1 177 ? -22.337 12.028 -1.126 1.00 73.69 177 LYS A N 1
ATOM 1375 C CA . LYS A 1 177 ? -23.314 13.114 -1.205 1.00 73.69 177 LYS A CA 1
ATOM 1376 C C . LYS A 1 177 ? -23.268 13.828 -2.551 1.00 73.69 177 LYS A C 1
ATOM 1378 O O . LYS A 1 177 ? -22.226 14.016 -3.176 1.00 73.69 177 LYS A O 1
ATOM 1383 N N . GLY A 1 178 ? -24.443 14.285 -2.972 1.00 78.12 178 GLY A N 1
ATOM 1384 C CA . GLY A 1 178 ? -24.610 15.122 -4.153 1.00 78.12 178 GLY A CA 1
ATOM 1385 C C . GLY A 1 178 ? -24.724 14.352 -5.469 1.00 78.12 178 GLY A C 1
ATOM 1386 O O . GLY A 1 178 ? -24.566 13.135 -5.554 1.00 78.12 178 GLY A O 1
ATOM 1387 N N . LEU A 1 179 ? -25.020 15.104 -6.528 1.00 77.06 179 LEU A N 1
ATOM 1388 C CA . LEU A 1 179 ? -25.307 14.564 -7.858 1.00 77.06 179 LEU A CA 1
ATOM 1389 C C . LEU A 1 179 ? -24.138 13.746 -8.427 1.00 77.06 179 LEU A C 1
ATOM 1391 O O . LEU A 1 179 ? -24.355 12.697 -9.029 1.00 77.06 179 LEU A O 1
ATOM 1395 N N . MET A 1 180 ? -22.900 14.189 -8.188 1.00 74.50 180 MET A N 1
ATOM 1396 C CA . MET A 1 180 ? -21.710 13.483 -8.668 1.00 74.50 180 MET A CA 1
ATOM 1397 C C . MET A 1 180 ? -21.556 12.104 -8.029 1.00 74.50 180 MET A C 1
ATOM 1399 O O . MET A 1 180 ? -21.198 11.162 -8.727 1.00 74.50 180 MET A O 1
ATOM 1403 N N . ALA A 1 181 ? -21.902 11.934 -6.751 1.00 77.81 181 ALA A N 1
ATOM 1404 C CA . ALA A 1 181 ? -21.866 10.621 -6.116 1.00 77.81 181 ALA A CA 1
ATOM 1405 C C . ALA A 1 181 ? -22.865 9.639 -6.751 1.00 77.81 181 ALA A C 1
ATOM 1407 O O . ALA A 1 181 ? -22.526 8.477 -6.980 1.00 77.81 181 ALA A O 1
ATOM 1408 N N . HIS A 1 182 ? -24.069 10.107 -7.100 1.00 76.38 182 HIS A N 1
ATOM 1409 C CA . HIS A 1 182 ? -25.057 9.287 -7.805 1.00 76.38 182 HIS A CA 1
ATOM 1410 C C . HIS A 1 182 ? -24.575 8.870 -9.196 1.00 76.38 182 HIS A C 1
ATOM 1412 O O . HIS A 1 182 ? -24.698 7.697 -9.550 1.00 76.38 182 HIS A O 1
ATOM 1418 N N . VAL A 1 183 ? -23.973 9.792 -9.953 1.00 78.75 183 VAL A N 1
ATOM 1419 C CA . VAL A 1 183 ? -23.393 9.487 -11.271 1.00 78.75 183 VAL A CA 1
ATOM 1420 C C . VAL A 1 183 ? -22.250 8.481 -11.135 1.00 78.75 183 VAL A C 1
ATOM 1422 O O . VAL A 1 183 ? -22.239 7.472 -11.835 1.00 78.75 183 VAL A O 1
ATOM 1425 N N . MET A 1 184 ? -21.327 8.690 -10.191 1.00 77.19 184 MET A N 1
ATOM 1426 C CA . MET A 1 184 ? -20.210 7.767 -9.964 1.00 77.19 184 MET A CA 1
ATOM 1427 C C . MET A 1 184 ? -20.702 6.372 -9.566 1.00 77.19 184 MET A C 1
ATOM 1429 O O . MET A 1 184 ? -20.193 5.381 -10.080 1.00 77.19 184 MET A O 1
ATOM 1433 N N . ARG A 1 185 ? -21.730 6.271 -8.714 1.00 79.56 185 ARG A N 1
ATOM 1434 C CA . ARG A 1 185 ? -22.343 4.988 -8.340 1.00 79.56 185 ARG A CA 1
ATOM 1435 C C . ARG A 1 185 ? -23.043 4.308 -9.516 1.00 79.56 185 ARG A C 1
ATOM 1437 O O . ARG A 1 185 ? -22.990 3.086 -9.620 1.00 79.56 185 ARG A O 1
ATOM 1444 N N . TYR A 1 186 ? -23.703 5.074 -10.381 1.00 77.56 186 TYR A N 1
ATOM 1445 C CA . TYR A 1 186 ? -24.341 4.544 -11.586 1.00 77.56 186 TYR A CA 1
ATOM 1446 C C . TYR A 1 186 ? -23.301 3.977 -12.566 1.00 77.56 186 TYR A C 1
ATOM 1448 O O . TYR A 1 186 ? -23.465 2.865 -13.062 1.00 77.56 186 TYR A O 1
ATOM 1456 N N . VAL A 1 187 ? -22.203 4.705 -12.792 1.00 77.56 187 VAL A N 1
ATOM 1457 C CA . VAL A 1 187 ? -21.158 4.333 -13.759 1.00 77.56 187 VAL A CA 1
ATOM 1458 C C . VAL A 1 187 ? -20.238 3.228 -13.236 1.00 77.56 187 VAL A C 1
ATOM 1460 O O . VAL A 1 187 ? -19.943 2.281 -13.955 1.00 77.56 187 VAL A O 1
ATOM 1463 N N . PHE A 1 188 ? -19.765 3.328 -11.995 1.00 79.62 188 PHE A N 1
ATOM 1464 C CA . PHE A 1 188 ? -18.746 2.423 -11.446 1.00 79.62 188 PHE A CA 1
ATOM 1465 C C . PHE A 1 188 ? -19.310 1.365 -10.492 1.00 79.62 188 PHE A C 1
ATOM 1467 O O . PHE A 1 188 ? -18.581 0.500 -10.007 1.00 79.62 188 PHE A O 1
ATOM 1474 N N . GLY A 1 189 ? -20.616 1.403 -10.235 1.00 82.50 189 GLY A N 1
ATOM 1475 C CA . GLY A 1 189 ? -21.302 0.454 -9.373 1.00 82.50 189 GLY A CA 1
ATOM 1476 C C . GLY A 1 189 ? -21.251 0.812 -7.887 1.00 82.50 189 GLY A C 1
ATOM 1477 O O . GLY A 1 189 ? -20.597 1.751 -7.433 1.00 82.50 189 GLY A O 1
ATOM 1478 N N . ARG A 1 190 ? -21.987 0.025 -7.096 1.00 81.31 190 ARG A N 1
ATOM 1479 C CA . ARG A 1 190 ? -22.221 0.284 -5.664 1.00 81.31 190 ARG A CA 1
ATOM 1480 C C . ARG A 1 190 ? -20.979 0.191 -4.772 1.00 81.31 190 ARG A C 1
ATOM 1482 O O . ARG A 1 190 ? -21.025 0.733 -3.675 1.00 81.31 190 ARG A O 1
ATOM 1489 N N . TYR A 1 191 ? -19.917 -0.475 -5.228 1.00 85.81 191 TYR A N 1
ATOM 1490 C CA . TYR A 1 191 ? -18.711 -0.746 -4.435 1.00 85.81 191 TYR A CA 1
ATOM 1491 C C . TYR A 1 191 ? -17.509 0.128 -4.805 1.00 85.81 191 TYR A C 1
ATOM 1493 O O . TYR A 1 191 ? -16.382 -0.180 -4.433 1.00 85.81 191 TYR A O 1
ATOM 1501 N N . ILE A 1 192 ? -17.734 1.213 -5.552 1.00 82.50 192 ILE A N 1
ATOM 1502 C CA . ILE A 1 192 ? -16.644 2.073 -6.022 1.00 82.50 192 ILE A CA 1
ATOM 1503 C C . ILE A 1 192 ? -15.901 2.787 -4.884 1.00 82.50 192 ILE A C 1
ATOM 1505 O O . ILE A 1 192 ? -14.684 2.928 -4.946 1.00 82.50 192 ILE A O 1
ATOM 1509 N N . ALA A 1 193 ? -16.624 3.235 -3.854 1.00 84.19 193 ALA A N 1
ATOM 1510 C CA . ALA A 1 193 ? -16.039 3.926 -2.703 1.00 84.19 193 ALA A CA 1
ATOM 1511 C C . ALA A 1 193 ? -15.838 2.980 -1.514 1.00 84.19 193 ALA A C 1
ATOM 1513 O O . ALA A 1 193 ? -14.789 3.000 -0.885 1.00 84.19 193 ALA A O 1
ATOM 1514 N N . THR A 1 194 ? -16.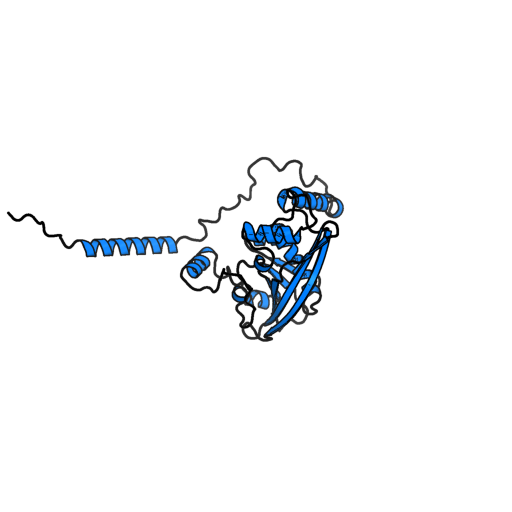830 2.133 -1.235 1.00 90.44 194 THR A N 1
ATOM 1515 C CA . THR A 1 194 ? -16.847 1.211 -0.094 1.00 90.44 194 THR A CA 1
ATOM 1516 C C . THR A 1 194 ? -16.904 -0.223 -0.626 1.00 90.44 194 THR A C 1
ATOM 1518 O O . THR A 1 194 ? -17.863 -0.545 -1.333 1.00 90.44 194 THR A O 1
ATOM 1521 N N . PRO A 1 195 ? -15.934 -1.099 -0.317 1.00 93.62 195 PRO A N 1
ATOM 1522 C CA . PRO A 1 195 ? -15.968 -2.491 -0.753 1.00 93.62 195 PRO A CA 1
ATOM 1523 C C . PRO A 1 195 ? -17.087 -3.254 -0.020 1.00 93.62 195 PRO A C 1
ATOM 1525 O O . PRO A 1 195 ? -17.637 -2.760 0.969 1.00 93.62 195 PRO A O 1
ATOM 1528 N N . PRO A 1 196 ? -17.451 -4.469 -0.460 1.00 95.25 196 PRO A N 1
ATOM 1529 C CA . PRO A 1 196 ? -18.433 -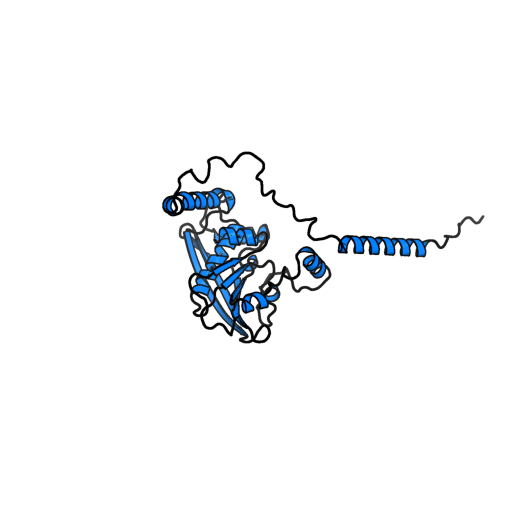5.301 0.234 1.00 95.25 196 PRO A CA 1
ATOM 1530 C C . PRO A 1 196 ? -17.862 -5.894 1.539 1.00 95.25 196 PRO A C 1
ATOM 1532 O O . PRO A 1 196 ? -17.682 -7.102 1.638 1.00 95.25 196 PRO A O 1
ATOM 1535 N N . ILE A 1 197 ? -17.576 -5.053 2.542 1.00 96.56 197 ILE A N 1
ATOM 1536 C CA . ILE A 1 197 ? -16.894 -5.440 3.795 1.00 96.56 197 ILE A CA 1
ATOM 1537 C C . ILE A 1 197 ? -17.606 -6.605 4.485 1.00 96.56 197 ILE A C 1
ATOM 1539 O O . ILE A 1 197 ? -16.969 -7.570 4.878 1.00 96.56 197 ILE A O 1
ATOM 1543 N N . GLU A 1 198 ? -18.930 -6.546 4.579 1.00 95.62 198 GLU A N 1
ATOM 1544 C CA . GLU A 1 198 ? -19.741 -7.601 5.193 1.00 95.62 198 GLU A CA 1
ATOM 1545 C C . GLU A 1 198 ? -19.560 -8.959 4.508 1.00 95.62 198 GLU A C 1
ATOM 1547 O O . GLU A 1 198 ? -19.306 -9.948 5.177 1.00 95.62 198 GLU A O 1
ATOM 1552 N N . MET A 1 199 ? -19.579 -8.987 3.172 1.00 96.19 199 MET A N 1
ATOM 1553 C CA . MET A 1 199 ? -19.341 -10.208 2.396 1.00 96.19 199 MET A CA 1
ATOM 1554 C C . MET A 1 199 ? -17.918 -10.735 2.607 1.00 96.19 199 MET A C 1
ATOM 1556 O O . MET A 1 199 ? -17.723 -11.934 2.757 1.00 96.19 199 MET A O 1
ATOM 1560 N N . ILE A 1 200 ? -16.921 -9.846 2.631 1.00 97.31 200 ILE A N 1
ATOM 1561 C CA . ILE A 1 200 ? -15.519 -10.214 2.883 1.00 97.31 200 ILE A CA 1
ATOM 1562 C C . ILE A 1 200 ? -15.396 -10.915 4.247 1.00 97.31 200 ILE A C 1
ATOM 1564 O O . ILE A 1 200 ? -14.776 -11.976 4.342 1.00 97.31 200 ILE A O 1
ATOM 1568 N N . LEU A 1 201 ? -16.044 -10.359 5.274 1.00 97.25 201 LEU A N 1
ATOM 1569 C CA . LEU A 1 201 ? -16.065 -10.914 6.627 1.00 97.25 201 LEU A CA 1
ATOM 1570 C C . LEU A 1 201 ? -16.811 -12.249 6.699 1.00 97.25 201 LEU A C 1
ATOM 1572 O O . LEU A 1 201 ? -16.305 -13.183 7.318 1.00 97.25 201 LEU A O 1
ATOM 1576 N N . ASP A 1 202 ? -17.971 -12.358 6.046 1.00 94.81 202 ASP A N 1
ATOM 1577 C CA . ASP A 1 202 ? -18.777 -13.586 6.005 1.00 94.81 202 ASP A CA 1
ATOM 1578 C C . ASP A 1 202 ? -18.011 -14.747 5.330 1.00 94.81 202 ASP A C 1
ATOM 1580 O O . ASP A 1 202 ? -18.250 -15.916 5.629 1.00 94.81 202 ASP A O 1
ATOM 1584 N N . HIS A 1 203 ? -17.039 -14.432 4.465 1.00 95.88 203 HIS A N 1
ATOM 1585 C CA . HIS A 1 203 ? -16.126 -15.396 3.845 1.00 95.88 203 HIS A CA 1
ATOM 1586 C C . HIS A 1 203 ? -14.826 -15.644 4.634 1.00 95.88 203 HIS A C 1
ATOM 1588 O O . HIS A 1 203 ? -13.958 -16.375 4.159 1.00 95.88 203 HIS A O 1
ATOM 1594 N N . GLY A 1 204 ? -14.682 -15.079 5.835 1.00 96.00 204 GLY A N 1
ATOM 1595 C CA . GLY A 1 204 ? -13.553 -15.348 6.731 1.00 96.00 204 GLY A CA 1
ATOM 1596 C C . GLY A 1 204 ? -12.281 -14.553 6.430 1.00 96.00 204 GLY A C 1
ATOM 1597 O O . GLY A 1 204 ? -11.216 -14.912 6.929 1.00 96.00 204 GLY A O 1
ATOM 1598 N N . TYR A 1 205 ? -12.374 -13.476 5.646 1.00 98.06 205 TYR A N 1
ATOM 1599 C CA . TYR A 1 205 ? -11.248 -12.593 5.348 1.00 98.06 205 TYR A CA 1
ATOM 1600 C C . TYR A 1 205 ? -11.300 -11.325 6.204 1.00 98.06 205 TYR A C 1
ATOM 1602 O O . TYR A 1 205 ? -12.363 -10.758 6.465 1.00 98.06 205 TYR A O 1
ATOM 1610 N N . GLY A 1 206 ? -10.129 -10.837 6.602 1.00 98.38 206 GLY A N 1
ATOM 1611 C CA . GLY A 1 206 ? -9.955 -9.456 7.030 1.00 98.38 206 GLY A CA 1
ATOM 1612 C C . GLY A 1 206 ? -9.775 -8.512 5.839 1.00 98.38 206 GLY A C 1
ATOM 1613 O O . GLY A 1 206 ? -9.453 -8.929 4.725 1.00 98.38 206 GLY A O 1
ATOM 1614 N N . LEU A 1 207 ? -9.934 -7.215 6.088 1.00 98.62 207 LEU A N 1
ATOM 1615 C CA . LEU A 1 207 ? -9.673 -6.148 5.124 1.00 98.62 207 LEU A CA 1
ATOM 1616 C C . LEU A 1 207 ? -8.773 -5.094 5.767 1.00 98.62 207 LEU A C 1
ATOM 1618 O O . LEU A 1 207 ? -9.130 -4.541 6.800 1.00 98.62 207 LEU A O 1
ATOM 1622 N N . ALA A 1 208 ? -7.658 -4.757 5.131 1.00 98.50 208 ALA A N 1
ATOM 1623 C CA . ALA A 1 208 ? -6.866 -3.579 5.452 1.00 98.50 208 ALA A CA 1
ATOM 1624 C C . ALA A 1 208 ? -7.004 -2.559 4.319 1.00 98.50 208 ALA A C 1
ATOM 1626 O O . ALA A 1 208 ? -6.489 -2.768 3.222 1.00 98.50 208 ALA A O 1
ATOM 1627 N N . ALA A 1 209 ? -7.713 -1.463 4.573 1.00 98.12 209 ALA A N 1
ATOM 1628 C CA . ALA A 1 209 ? -7.900 -0.383 3.613 1.00 98.12 209 ALA A CA 1
ATOM 1629 C C . ALA A 1 209 ? -6.944 0.777 3.908 1.00 98.12 209 ALA A C 1
ATOM 1631 O O . ALA A 1 209 ? -6.791 1.182 5.062 1.00 98.12 209 ALA A O 1
ATOM 1632 N N . PHE A 1 210 ? -6.326 1.328 2.868 1.00 97.31 210 PHE A N 1
ATOM 1633 C CA . PHE A 1 210 ? -5.468 2.505 2.980 1.00 97.31 210 PHE A CA 1
ATOM 1634 C C . PHE A 1 210 ? -5.600 3.416 1.755 1.00 97.31 210 PHE A C 1
ATOM 1636 O O . PHE A 1 210 ? -6.036 2.994 0.677 1.00 97.31 210 PHE A O 1
ATOM 1643 N N . TYR A 1 211 ? -5.273 4.698 1.934 1.00 95.88 211 TYR A N 1
ATOM 1644 C CA . TYR A 1 211 ? -5.413 5.729 0.907 1.00 95.88 211 TYR A CA 1
ATOM 1645 C C . TYR A 1 211 ? -4.031 6.208 0.437 1.00 95.88 211 TYR A C 1
ATO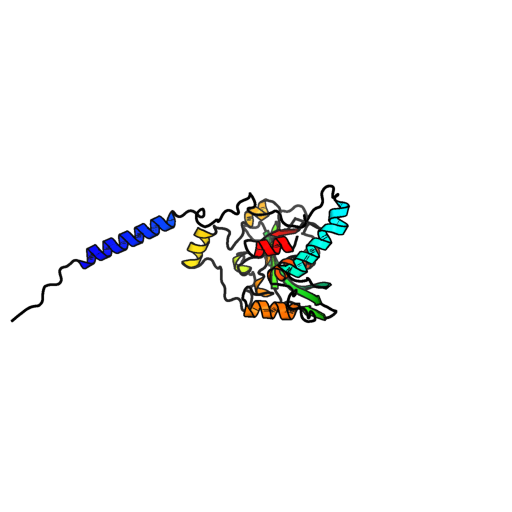M 1647 O O . TYR A 1 211 ? -3.363 6.959 1.153 1.00 95.88 211 TYR A O 1
ATOM 1655 N N . PRO A 1 212 ? -3.586 5.839 -0.781 1.00 94.94 212 PRO A N 1
ATOM 1656 C CA . PRO A 1 212 ? -2.218 6.130 -1.215 1.00 94.94 212 PRO A CA 1
ATOM 1657 C C . PRO A 1 212 ? -1.890 7.615 -1.326 1.00 94.94 212 PRO A C 1
ATOM 1659 O O . PRO A 1 212 ? -0.733 8.019 -1.209 1.00 94.94 212 PRO A O 1
ATOM 1662 N N . GLY A 1 213 ? -2.924 8.444 -1.500 1.00 93.81 213 GLY A N 1
ATOM 1663 C CA . GLY A 1 213 ? -2.779 9.888 -1.591 1.00 93.81 213 GLY A CA 1
ATOM 1664 C C . GLY A 1 213 ? -2.215 10.555 -0.332 1.00 93.81 213 GLY A C 1
ATOM 1665 O O . GLY A 1 213 ? -1.785 11.703 -0.427 1.00 93.81 213 GLY A O 1
ATOM 1666 N N . GLU A 1 214 ? -2.185 9.870 0.818 1.00 94.69 214 GLU A N 1
ATOM 1667 C CA . GLU A 1 214 ? -1.548 10.382 2.040 1.00 94.69 214 GLU A CA 1
ATOM 1668 C C . GLU A 1 214 ? -0.016 10.407 1.946 1.00 94.69 214 GLU A C 1
ATOM 1670 O O . GLU A 1 214 ? 0.608 11.355 2.428 1.00 94.69 214 GLU A O 1
ATOM 1675 N N . TYR A 1 215 ? 0.594 9.411 1.289 1.00 95.19 215 TYR A N 1
ATOM 1676 C CA . TYR A 1 215 ? 2.052 9.308 1.174 1.00 95.19 215 TYR A CA 1
ATOM 1677 C C . TYR A 1 215 ? 2.584 9.674 -0.217 1.00 95.19 215 TYR A C 1
ATOM 1679 O O . TYR A 1 215 ? 3.606 10.353 -0.300 1.00 95.19 215 TYR A O 1
ATOM 1687 N N . VAL A 1 216 ? 1.887 9.317 -1.303 1.00 96.75 216 VAL A N 1
ATOM 1688 C CA . VAL A 1 216 ? 2.187 9.779 -2.671 1.00 96.75 216 VAL A CA 1
ATOM 1689 C C . VAL A 1 216 ? 0.890 10.253 -3.336 1.00 96.75 216 VAL A C 1
ATOM 1691 O O . VAL A 1 216 ? 0.123 9.437 -3.857 1.00 96.75 216 VAL A O 1
ATOM 1694 N N . PRO A 1 217 ? 0.626 11.577 -3.342 1.00 94.50 217 PRO A N 1
ATOM 1695 C CA . PRO A 1 217 ? -0.562 12.146 -3.965 1.00 94.50 217 PRO A CA 1
ATOM 1696 C C . PRO A 1 217 ? -0.672 11.831 -5.458 1.00 94.50 217 PRO A C 1
ATOM 1698 O O . PRO A 1 217 ? 0.280 11.988 -6.218 1.00 94.50 217 PRO A O 1
ATOM 1701 N N . ASP A 1 218 ? -1.880 11.501 -5.904 1.00 93.38 218 ASP A N 1
ATOM 1702 C CA . ASP A 1 218 ? -2.220 11.293 -7.316 1.00 93.38 218 ASP A CA 1
ATOM 1703 C C . ASP A 1 218 ? -2.426 12.635 -8.052 1.00 93.38 218 ASP A C 1
ATOM 1705 O O . ASP A 1 218 ? -3.500 12.979 -8.549 1.00 93.38 218 ASP A O 1
ATOM 1709 N N . ARG A 1 219 ? -1.388 13.473 -8.027 1.00 92.19 219 ARG A N 1
ATOM 1710 C CA . ARG A 1 219 ? -1.341 14.814 -8.624 1.00 92.19 219 ARG A CA 1
ATOM 1711 C C . ARG A 1 219 ? 0.078 15.070 -9.110 1.00 92.19 219 ARG A C 1
ATOM 1713 O O . ARG A 1 219 ? 1.021 14.834 -8.367 1.00 92.19 219 ARG A O 1
ATOM 1720 N N . ALA A 1 220 ? 0.230 15.619 -10.314 1.00 92.94 220 ALA A N 1
ATOM 1721 C CA . ALA A 1 220 ? 1.543 15.794 -10.941 1.00 92.94 220 ALA A CA 1
ATOM 1722 C C . ALA A 1 220 ? 2.562 16.509 -10.033 1.00 92.94 220 ALA A C 1
ATOM 1724 O O . ALA A 1 220 ? 3.650 15.994 -9.807 1.00 92.94 220 ALA A O 1
ATOM 1725 N N . GLN A 1 221 ? 2.198 17.660 -9.460 1.00 95.25 221 GLN A N 1
ATOM 1726 C CA . GLN A 1 221 ? 3.126 18.456 -8.654 1.00 95.25 221 GLN A CA 1
ATOM 1727 C C . GLN A 1 221 ? 3.412 17.835 -7.279 1.00 95.25 221 GLN A C 1
ATOM 1729 O O . GLN A 1 221 ? 4.570 17.620 -6.927 1.00 95.25 221 GLN A O 1
ATOM 1734 N N . SER A 1 222 ? 2.374 17.546 -6.486 1.00 94.62 222 SER A N 1
ATOM 1735 C CA . SER A 1 222 ? 2.554 17.047 -5.116 1.00 94.62 222 SER A CA 1
ATOM 1736 C C . SER A 1 222 ? 2.979 15.579 -5.061 1.00 94.62 222 SER A C 1
ATOM 1738 O O . SER A 1 222 ? 3.727 15.208 -4.161 1.00 94.62 222 SER A O 1
ATOM 1740 N N . GLY A 1 223 ? 2.570 14.766 -6.037 1.00 96.00 223 GLY A N 1
ATOM 1741 C CA . GLY A 1 223 ? 3.054 13.400 -6.220 1.00 96.00 223 GLY A CA 1
ATOM 1742 C C . GLY A 1 223 ? 4.534 13.369 -6.577 1.00 96.00 223 GLY A C 1
ATOM 1743 O O . GLY A 1 223 ? 5.301 12.672 -5.921 1.00 96.00 223 GLY A O 1
ATOM 1744 N N . LEU A 1 224 ? 4.970 14.186 -7.545 1.00 96.12 224 LEU A N 1
ATOM 1745 C CA . LEU A 1 224 ? 6.391 14.279 -7.893 1.00 96.12 224 LEU A CA 1
ATOM 1746 C C . LEU A 1 224 ? 7.236 14.775 -6.714 1.00 96.12 224 LEU A C 1
ATOM 1748 O O . LEU A 1 224 ? 8.316 14.242 -6.479 1.00 96.12 224 LEU A O 1
ATOM 1752 N N . ALA A 1 225 ? 6.745 15.755 -5.950 1.00 97.00 225 ALA A N 1
ATOM 1753 C CA . ALA A 1 225 ? 7.432 16.233 -4.753 1.00 97.00 225 ALA A CA 1
ATOM 1754 C C . ALA A 1 225 ? 7.591 15.128 -3.693 1.00 97.00 225 ALA A C 1
ATOM 1756 O O . ALA A 1 225 ? 8.675 14.970 -3.136 1.00 97.00 225 ALA A O 1
ATOM 1757 N N . ALA A 1 226 ? 6.540 14.337 -3.447 1.00 97.25 226 ALA A N 1
ATOM 1758 C CA . ALA A 1 226 ? 6.600 13.206 -2.522 1.00 97.25 226 ALA A CA 1
ATOM 1759 C C . ALA A 1 226 ? 7.589 12.130 -2.991 1.00 97.25 226 ALA A C 1
ATOM 1761 O O . ALA A 1 226 ? 8.407 11.660 -2.203 1.00 97.25 226 ALA A O 1
ATOM 1762 N N . LEU A 1 227 ? 7.562 11.786 -4.282 1.00 98.00 227 LEU A N 1
ATOM 1763 C CA . LEU A 1 227 ? 8.477 10.797 -4.844 1.00 98.00 227 LEU A CA 1
ATOM 1764 C C . LEU A 1 227 ? 9.934 11.263 -4.784 1.00 98.00 227 LEU A C 1
ATOM 1766 O O . LEU A 1 227 ? 10.782 10.482 -4.379 1.00 98.00 227 LEU A O 1
ATOM 1770 N N . LYS A 1 228 ? 10.223 12.529 -5.116 1.00 97.06 228 LYS A N 1
ATOM 1771 C CA . LYS A 1 228 ? 11.574 13.103 -4.984 1.00 97.06 228 LYS A CA 1
ATOM 1772 C C . LYS A 1 228 ? 12.086 13.065 -3.547 1.00 97.06 228 LYS A C 1
ATOM 1774 O O . LYS A 1 228 ? 13.265 12.817 -3.337 1.00 97.06 228 LYS A O 1
ATOM 1779 N N . GLY A 1 229 ? 11.202 13.286 -2.572 1.00 97.56 229 GLY A N 1
ATOM 1780 C CA . GLY A 1 229 ? 11.536 13.117 -1.160 1.00 97.56 229 GLY A CA 1
ATOM 1781 C C . GLY A 1 229 ? 11.894 11.669 -0.826 1.00 97.56 229 GLY A C 1
ATOM 1782 O O . GLY A 1 229 ? 12.935 11.424 -0.230 1.00 97.56 229 GLY A O 1
ATOM 1783 N N . LEU A 1 230 ? 11.071 10.706 -1.254 1.00 97.81 230 LEU A N 1
ATOM 1784 C CA . LEU A 1 230 ? 11.291 9.280 -0.982 1.00 97.81 230 LEU A CA 1
ATOM 1785 C C . LEU A 1 230 ? 12.540 8.710 -1.657 1.00 97.81 230 LEU A C 1
ATOM 1787 O O . LEU A 1 230 ? 13.210 7.857 -1.082 1.00 97.81 230 LEU A O 1
ATOM 1791 N N . THR A 1 231 ? 12.850 9.169 -2.866 1.00 97.88 231 THR A N 1
ATOM 1792 C CA . THR A 1 231 ? 14.004 8.707 -3.646 1.00 97.88 231 THR A CA 1
ATOM 1793 C C . THR A 1 231 ? 15.214 9.621 -3.505 1.00 97.88 231 THR A C 1
ATOM 1795 O O . THR A 1 231 ? 16.107 9.584 -4.349 1.00 97.88 231 THR A O 1
ATOM 1798 N N . ASN A 1 232 ? 15.254 10.489 -2.495 1.00 95.62 232 ASN A N 1
ATOM 1799 C CA . ASN A 1 232 ? 16.413 11.343 -2.283 1.00 95.62 232 ASN A CA 1
ATOM 1800 C C . ASN A 1 232 ? 17.669 10.482 -2.037 1.00 95.62 232 ASN A C 1
ATOM 1802 O O . ASN A 1 232 ? 17.627 9.484 -1.321 1.00 95.62 232 ASN A O 1
ATOM 1806 N N . GLY A 1 233 ? 18.775 10.844 -2.684 1.00 91.62 233 GLY A N 1
ATOM 1807 C CA . GLY A 1 233 ? 19.971 10.001 -2.787 1.00 91.62 233 GLY A CA 1
ATOM 1808 C C . GLY A 1 233 ? 20.015 9.115 -4.040 1.00 91.62 233 GLY A C 1
ATOM 1809 O O . GLY A 1 233 ? 21.089 8.619 -4.374 1.00 91.62 233 GLY A O 1
ATOM 1810 N N . TYR A 1 234 ? 18.913 8.970 -4.784 1.00 95.38 234 TYR A N 1
ATOM 1811 C CA . TYR A 1 234 ? 18.893 8.354 -6.114 1.00 95.38 234 TYR A CA 1
ATOM 1812 C C . TYR A 1 234 ? 19.022 9.426 -7.204 1.00 95.38 234 TYR A C 1
ATOM 1814 O O . TYR A 1 234 ? 18.191 10.328 -7.288 1.00 95.38 234 TYR A O 1
ATOM 1822 N N . SER A 1 235 ? 20.077 9.358 -8.019 1.00 91.19 235 SER A N 1
ATOM 1823 C CA . SER A 1 235 ? 20.434 10.423 -8.970 1.00 91.19 235 SER A CA 1
ATOM 1824 C C . SER A 1 235 ? 19.857 10.254 -10.376 1.00 91.19 235 SER A C 1
ATOM 1826 O O . SER A 1 235 ? 19.750 11.242 -11.102 1.00 91.19 235 SER A O 1
ATOM 1828 N N . ASP A 1 236 ? 19.499 9.034 -10.778 1.00 93.88 236 ASP A N 1
ATOM 1829 C CA . ASP A 1 236 ? 18.955 8.780 -12.111 1.00 93.88 236 ASP A CA 1
ATOM 1830 C C . ASP A 1 236 ? 17.452 9.092 -12.156 1.00 93.88 236 ASP A C 1
ATOM 1832 O O . ASP A 1 236 ? 16.606 8.302 -11.743 1.00 93.88 236 ASP A O 1
ATOM 1836 N N . GLU A 1 237 ? 17.103 10.265 -12.677 1.00 91.50 237 GLU A N 1
ATOM 1837 C CA . GLU A 1 237 ? 15.705 10.679 -12.821 1.00 91.50 237 GLU A CA 1
ATOM 1838 C C . GLU A 1 237 ? 14.922 9.832 -13.835 1.00 91.50 237 GLU A C 1
ATOM 1840 O O . GLU A 1 237 ? 13.700 9.733 -13.708 1.00 91.50 237 GLU A O 1
ATOM 1845 N N . ALA A 1 238 ? 15.586 9.212 -14.820 1.00 92.50 238 ALA A N 1
ATOM 1846 C CA . ALA A 1 238 ? 14.907 8.425 -15.851 1.00 92.50 238 ALA A CA 1
ATOM 1847 C C . ALA A 1 238 ? 14.345 7.113 -15.292 1.00 92.50 238 ALA A C 1
ATOM 1849 O O . ALA A 1 238 ? 13.278 6.673 -15.713 1.00 92.50 238 ALA A O 1
ATOM 1850 N N . SER A 1 239 ? 15.035 6.527 -14.312 1.00 94.31 239 SER A N 1
ATOM 1851 C CA . SER A 1 239 ? 14.640 5.277 -13.661 1.00 94.31 239 SER A CA 1
ATOM 1852 C C . SER A 1 239 ? 14.204 5.463 -12.201 1.00 94.31 239 SER A C 1
ATOM 1854 O O . SER A 1 239 ? 14.006 4.492 -11.472 1.00 94.31 239 SER A O 1
ATOM 1856 N N . ARG A 1 240 ? 13.993 6.706 -11.751 1.00 96.56 240 ARG A N 1
ATOM 1857 C CA . ARG A 1 240 ? 13.466 7.018 -10.415 1.00 96.56 240 ARG A CA 1
ATOM 1858 C C . ARG A 1 240 ? 12.088 6.384 -10.211 1.00 96.56 240 ARG A C 1
ATOM 1860 O O . ARG A 1 240 ? 11.218 6.485 -11.075 1.00 96.56 240 ARG A O 1
ATOM 1867 N N . MET A 1 241 ? 11.849 5.825 -9.022 1.00 97.44 241 MET A N 1
ATOM 1868 C CA . MET A 1 241 ? 10.554 5.258 -8.626 1.00 97.44 241 MET A CA 1
ATOM 1869 C C . MET A 1 241 ? 9.363 6.157 -9.011 1.00 97.44 241 MET A C 1
ATOM 1871 O O . MET A 1 241 ? 9.256 7.316 -8.593 1.00 97.44 241 MET A O 1
ATOM 1875 N N . GLY A 1 242 ? 8.447 5.621 -9.814 1.00 97.81 242 GLY A N 1
ATOM 1876 C CA . GLY A 1 242 ? 7.200 6.273 -10.197 1.00 97.81 242 GLY A CA 1
ATOM 1877 C C . GLY A 1 242 ? 6.093 6.089 -9.157 1.00 97.81 242 GLY A C 1
ATOM 1878 O O . GLY A 1 242 ? 6.229 5.339 -8.194 1.00 97.81 242 GLY A O 1
ATOM 1879 N N . ALA A 1 243 ? 4.949 6.745 -9.376 1.00 98.12 243 ALA A N 1
ATOM 1880 C CA . ALA A 1 243 ? 3.808 6.655 -8.461 1.00 98.12 243 ALA A CA 1
ATOM 1881 C C . ALA A 1 243 ? 3.274 5.219 -8.324 1.00 98.12 243 ALA A C 1
ATOM 1883 O O . ALA A 1 243 ? 3.027 4.774 -7.214 1.00 98.12 243 ALA A O 1
ATOM 1884 N N . ILE A 1 244 ? 3.168 4.467 -9.428 1.00 98.50 244 ILE A N 1
ATOM 1885 C CA . ILE A 1 244 ? 2.689 3.074 -9.398 1.00 98.50 244 ILE A CA 1
ATOM 1886 C C . ILE A 1 244 ? 3.638 2.175 -8.592 1.00 98.50 244 ILE A C 1
ATOM 1888 O O . ILE A 1 244 ? 3.156 1.384 -7.787 1.00 98.50 244 ILE A O 1
ATOM 1892 N N . ALA A 1 245 ? 4.959 2.314 -8.765 1.00 98.31 245 ALA A N 1
ATOM 1893 C CA . ALA A 1 245 ? 5.938 1.578 -7.962 1.00 98.31 245 ALA A CA 1
ATOM 1894 C C . ALA A 1 245 ? 5.877 1.972 -6.488 1.00 98.31 245 ALA A C 1
ATOM 1896 O O . ALA A 1 245 ? 5.884 1.097 -5.632 1.00 98.31 245 ALA A O 1
ATOM 1897 N N . ALA A 1 246 ? 5.769 3.267 -6.186 1.00 98.56 246 ALA A N 1
ATOM 1898 C CA . ALA A 1 246 ? 5.658 3.739 -4.812 1.00 98.56 246 ALA A CA 1
ATOM 1899 C C . ALA A 1 246 ? 4.376 3.238 -4.132 1.00 98.56 246 ALA A C 1
ATOM 1901 O O . ALA A 1 246 ? 4.409 2.880 -2.957 1.00 98.56 246 ALA A O 1
ATOM 1902 N N . TRP A 1 247 ? 3.265 3.179 -4.871 1.00 98.69 247 TRP A N 1
ATOM 1903 C CA . TRP A 1 247 ? 2.014 2.608 -4.382 1.00 98.69 247 TRP A CA 1
ATOM 1904 C C . TRP A 1 247 ? 2.124 1.094 -4.164 1.00 98.69 247 TRP A C 1
ATOM 1906 O O . TRP A 1 247 ? 1.809 0.594 -3.089 1.00 98.69 247 TRP A O 1
ATOM 1916 N N . GLY A 1 248 ? 2.708 0.369 -5.125 1.00 98.44 248 GLY A N 1
ATOM 1917 C CA . GLY A 1 248 ? 3.014 -1.059 -4.983 1.00 98.44 248 GLY A CA 1
ATOM 1918 C C . GLY A 1 248 ? 3.906 -1.351 -3.769 1.00 98.44 248 GLY A C 1
ATOM 1919 O O . GLY A 1 248 ? 3.599 -2.213 -2.953 1.00 98.44 248 GLY A O 1
ATOM 1920 N N . TRP A 1 249 ? 4.958 -0.554 -3.579 1.00 98.56 249 TRP A N 1
ATOM 1921 C CA . TRP A 1 249 ? 5.843 -0.597 -2.413 1.00 98.56 249 TRP A CA 1
ATOM 1922 C C . TRP A 1 249 ? 5.100 -0.330 -1.095 1.00 98.56 249 TRP A C 1
ATOM 1924 O O . TRP A 1 249 ? 5.445 -0.913 -0.065 1.00 98.56 249 TRP A O 1
ATOM 1934 N N . GLY A 1 250 ? 4.057 0.505 -1.121 1.00 98.44 250 GLY A N 1
ATOM 1935 C CA . GLY A 1 250 ? 3.175 0.770 0.013 1.00 98.44 250 GLY A CA 1
ATOM 1936 C C . GLY A 1 250 ? 2.484 -0.485 0.551 1.00 98.44 250 GLY A C 1
ATOM 1937 O O . GLY A 1 250 ? 2.405 -0.639 1.768 1.00 98.44 250 GLY A O 1
ATOM 1938 N N . TYR A 1 251 ? 2.080 -1.429 -0.311 1.00 98.62 251 TYR A N 1
ATOM 1939 C CA . TYR A 1 251 ? 1.530 -2.718 0.137 1.00 98.62 251 TYR A CA 1
ATOM 1940 C C . TYR A 1 251 ? 2.515 -3.466 1.031 1.00 98.62 251 TYR A C 1
ATOM 1942 O O . TYR A 1 251 ? 2.132 -3.916 2.108 1.00 98.62 251 TYR A O 1
ATOM 1950 N N . SER A 1 252 ? 3.789 -3.548 0.635 1.00 98.00 252 SER A N 1
ATOM 1951 C CA . SER A 1 252 ? 4.816 -4.203 1.450 1.00 98.00 252 SER A CA 1
ATOM 1952 C C . SER A 1 252 ? 5.013 -3.495 2.792 1.00 98.00 252 SER A C 1
ATOM 1954 O O . SER A 1 252 ? 5.202 -4.162 3.800 1.00 98.00 252 SER A O 1
ATOM 1956 N N . ARG A 1 253 ? 4.892 -2.159 2.847 1.00 98.38 253 ARG A N 1
ATOM 1957 C CA . ARG A 1 253 ? 4.942 -1.427 4.128 1.00 98.38 253 ARG A CA 1
ATOM 1958 C C . ARG A 1 253 ? 3.778 -1.789 5.043 1.00 98.38 253 ARG A C 1
ATOM 1960 O O . ARG A 1 253 ? 3.952 -1.935 6.247 1.00 98.38 253 ARG A O 1
ATOM 1967 N N . VAL A 1 254 ? 2.586 -1.969 4.480 1.00 98.50 254 VAL A N 1
ATOM 1968 C CA . VAL A 1 254 ? 1.428 -2.437 5.250 1.00 98.50 254 VAL A CA 1
ATOM 1969 C C . VAL A 1 254 ? 1.643 -3.873 5.740 1.00 98.50 254 VAL A C 1
ATOM 1971 O O . VAL A 1 254 ? 1.357 -4.149 6.903 1.00 98.50 254 VAL A O 1
ATOM 1974 N N . VAL A 1 255 ? 2.197 -4.761 4.908 1.00 98.19 255 VAL A N 1
ATOM 1975 C CA . VAL A 1 255 ? 2.567 -6.132 5.308 1.00 98.19 255 VAL A CA 1
ATOM 1976 C C . VAL A 1 255 ? 3.537 -6.115 6.494 1.00 98.19 255 VAL A C 1
ATOM 1978 O O . VAL A 1 255 ? 3.213 -6.707 7.520 1.00 98.19 255 VAL A O 1
ATOM 1981 N N . ASP A 1 256 ? 4.640 -5.357 6.415 1.00 97.00 256 ASP A N 1
ATOM 1982 C CA . ASP A 1 256 ? 5.652 -5.258 7.486 1.00 97.00 256 ASP A CA 1
ATOM 1983 C C . ASP A 1 256 ? 5.032 -4.905 8.861 1.00 97.00 256 ASP A C 1
ATOM 1985 O O . ASP A 1 256 ? 5.478 -5.371 9.915 1.00 97.00 256 ASP A O 1
ATOM 1989 N N . ALA A 1 257 ? 4.001 -4.050 8.866 1.00 97.25 257 ALA A N 1
ATOM 1990 C CA . ALA A 1 257 ? 3.295 -3.647 10.081 1.00 97.25 257 ALA A CA 1
ATOM 1991 C C . ALA A 1 257 ? 2.272 -4.692 10.553 1.00 97.25 257 ALA A C 1
ATOM 1993 O O . ALA A 1 257 ? 2.137 -4.931 11.755 1.00 97.25 257 ALA A O 1
ATOM 1994 N N . LEU A 1 258 ? 1.528 -5.295 9.624 1.00 97.50 258 LEU A N 1
ATOM 1995 C CA . LEU A 1 258 ? 0.427 -6.203 9.939 1.00 97.50 258 LEU A CA 1
ATOM 1996 C C . LEU A 1 258 ? 0.882 -7.631 10.254 1.00 97.50 258 LEU A C 1
ATOM 1998 O O . LEU A 1 258 ? 0.201 -8.314 11.015 1.00 97.50 258 LEU A O 1
ATOM 2002 N N . GLU A 1 259 ? 2.036 -8.073 9.754 1.00 94.75 259 GLU A N 1
ATOM 2003 C CA . GLU A 1 259 ? 2.613 -9.391 10.066 1.00 94.75 259 GLU A CA 1
ATOM 2004 C C . GLU A 1 259 ? 2.865 -9.613 11.563 1.00 94.75 259 GLU A C 1
ATOM 2006 O O . GLU A 1 259 ? 2.925 -10.750 12.031 1.00 94.75 259 GLU A O 1
ATOM 2011 N N . GLN A 1 260 ? 2.963 -8.529 12.331 1.00 89.75 260 GLN A N 1
ATOM 2012 C CA . GLN A 1 260 ? 3.139 -8.559 13.782 1.00 89.75 260 GLN A CA 1
ATOM 2013 C C . GLN A 1 260 ? 1.823 -8.825 14.535 1.00 89.75 260 GLN A C 1
ATOM 2015 O O . GLN A 1 260 ? 1.843 -9.093 15.737 1.00 89.75 260 GLN A O 1
ATOM 2020 N N . ASN A 1 261 ? 0.668 -8.750 13.862 1.00 94.62 261 ASN A N 1
ATOM 2021 C CA . ASN A 1 261 ? -0.637 -8.937 14.485 1.00 94.62 261 ASN A CA 1
ATOM 2022 C C . ASN A 1 261 ? -0.993 -10.437 14.570 1.00 94.62 261 ASN A C 1
ATOM 2024 O O . ASN A 1 261 ? -1.227 -11.068 13.538 1.00 94.62 261 ASN A O 1
ATOM 2028 N N . PRO A 1 262 ? -1.135 -11.020 15.777 1.00 95.00 262 PRO A N 1
ATOM 2029 C CA . PRO A 1 262 ? -1.386 -12.454 15.934 1.00 95.00 262 PRO A CA 1
ATOM 2030 C C . PRO A 1 262 ? -2.766 -12.907 15.431 1.00 95.00 262 PRO A C 1
ATOM 2032 O O . PRO A 1 262 ? -3.010 -14.106 15.344 1.00 95.00 262 PRO A O 1
ATOM 2035 N N . LYS A 1 263 ? -3.681 -11.981 15.109 1.00 95.50 263 LYS A N 1
ATOM 2036 C CA . LYS A 1 263 ? -4.995 -12.289 14.516 1.00 95.50 263 LYS A CA 1
ATOM 2037 C C . LYS A 1 263 ? -4.944 -12.444 12.995 1.00 95.50 263 LYS A C 1
ATOM 2039 O O . LYS A 1 263 ? -5.966 -12.758 12.388 1.00 95.50 263 LYS A O 1
ATOM 2044 N N . ILE A 1 264 ? -3.791 -12.204 12.377 1.00 97.12 264 ILE A N 1
ATOM 2045 C CA . ILE A 1 264 ? -3.589 -12.326 10.935 1.00 97.12 264 ILE A CA 1
ATOM 2046 C C . ILE A 1 264 ? -2.801 -13.604 10.659 1.00 97.12 264 ILE A C 1
ATOM 2048 O O . ILE A 1 264 ? -1.792 -13.887 11.307 1.00 97.12 264 ILE A O 1
ATOM 2052 N N . ALA A 1 265 ? -3.284 -14.411 9.719 1.00 94.94 265 ALA A N 1
ATOM 2053 C CA . ALA A 1 265 ? -2.584 -15.620 9.318 1.00 94.94 265 ALA A CA 1
ATOM 2054 C C . ALA A 1 265 ? -1.288 -15.261 8.572 1.00 94.94 265 ALA A C 1
ATOM 2056 O O . ALA A 1 265 ? -1.255 -14.398 7.691 1.00 94.94 265 ALA A O 1
ATOM 2057 N N . LYS A 1 266 ? -0.191 -15.933 8.931 1.00 91.31 266 LYS A N 1
ATOM 2058 C CA . LYS A 1 266 ? 1.131 -15.667 8.348 1.00 91.31 266 LYS A CA 1
ATOM 2059 C C . LYS A 1 266 ? 1.127 -15.944 6.847 1.00 91.31 266 LYS A C 1
ATOM 2061 O O . LYS A 1 266 ? 0.571 -16.951 6.423 1.00 91.31 266 LYS A O 1
ATOM 2066 N N . ASN A 1 267 ? 1.786 -15.086 6.068 1.00 87.19 267 ASN A N 1
ATOM 2067 C CA . ASN A 1 267 ? 1.940 -15.217 4.613 1.00 87.19 267 ASN A CA 1
ATOM 2068 C C . ASN A 1 267 ? 0.606 -15.295 3.839 1.00 87.19 267 ASN A C 1
ATOM 2070 O O . ASN A 1 267 ? 0.534 -15.939 2.795 1.00 87.19 267 ASN A O 1
ATOM 2074 N N . THR A 1 268 ? -0.461 -14.662 4.341 1.00 93.69 268 THR A N 1
ATOM 2075 C CA . THR A 1 268 ? -1.797 -14.705 3.711 1.00 93.69 268 THR A CA 1
ATOM 2076 C C . THR A 1 268 ? -2.369 -13.315 3.424 1.00 93.69 268 THR A C 1
ATOM 2078 O O . THR A 1 268 ? -3.520 -13.001 3.737 1.00 93.69 268 THR A O 1
ATOM 2081 N N . PHE A 1 269 ? -1.551 -12.469 2.800 1.00 97.88 269 PHE A N 1
ATOM 2082 C CA . PHE A 1 269 ? -1.974 -11.157 2.316 1.00 97.88 269 PHE A CA 1
ATOM 2083 C C . PHE A 1 269 ? -2.373 -11.215 0.846 1.00 97.88 269 PHE A C 1
ATOM 2085 O O . PHE A 1 269 ? -1.694 -11.832 0.029 1.00 97.88 269 PHE A O 1
ATOM 2092 N N . ILE A 1 270 ? -3.472 -10.546 0.508 1.00 97.94 270 ILE A N 1
ATOM 2093 C CA . ILE A 1 270 ? -4.005 -10.488 -0.854 1.00 97.94 270 ILE A CA 1
ATOM 2094 C C . ILE A 1 270 ? -3.977 -9.030 -1.304 1.00 97.94 270 ILE A C 1
ATOM 2096 O O . ILE A 1 270 ? -4.749 -8.220 -0.798 1.00 97.94 270 ILE A O 1
ATOM 2100 N N . ALA A 1 271 ? -3.099 -8.684 -2.246 1.00 97.88 271 ALA A N 1
ATOM 2101 C CA . ALA A 1 271 ? -3.071 -7.346 -2.829 1.00 97.88 271 ALA A CA 1
ATOM 2102 C C . ALA A 1 271 ? -4.277 -7.144 -3.759 1.00 97.88 271 ALA A C 1
ATOM 2104 O O . ALA A 1 271 ? -4.498 -7.915 -4.694 1.00 97.88 271 ALA A O 1
ATOM 2105 N N . TYR A 1 272 ? -5.063 -6.100 -3.510 1.00 96.94 272 TYR A N 1
ATOM 2106 C CA . TYR A 1 272 ? -6.254 -5.779 -4.284 1.00 96.94 272 TYR A CA 1
ATOM 2107 C C . TYR A 1 272 ? -6.328 -4.281 -4.579 1.00 96.94 272 TYR A C 1
ATOM 2109 O O . TYR A 1 272 ? -6.202 -3.438 -3.696 1.00 96.94 272 TYR A O 1
ATOM 2117 N N . GLY A 1 273 ? -6.631 -3.938 -5.827 1.00 94.25 273 GLY A N 1
ATOM 2118 C CA . GLY A 1 273 ? -6.852 -2.557 -6.228 1.00 94.25 273 GLY A CA 1
ATOM 2119 C C . GLY A 1 273 ? -7.685 -2.463 -7.497 1.00 94.25 273 GLY A C 1
ATOM 2120 O O . GLY A 1 273 ? -7.850 -3.432 -8.235 1.00 94.25 273 GLY A O 1
ATOM 2121 N N . HIS A 1 274 ? -8.210 -1.269 -7.768 1.00 91.62 274 HIS A N 1
ATOM 2122 C CA . HIS A 1 274 ? -8.998 -0.980 -8.965 1.00 91.62 274 HIS A CA 1
ATOM 2123 C C . HIS A 1 274 ? -8.287 0.046 -9.859 1.00 91.62 274 HIS A C 1
ATOM 2125 O O . HIS A 1 274 ? -7.723 1.031 -9.378 1.00 91.62 274 HIS A O 1
ATOM 2131 N N . SER A 1 275 ? -8.338 -0.149 -11.182 1.00 91.56 275 SER A N 1
ATOM 2132 C CA . SER A 1 275 ? -7.760 0.769 -12.175 1.00 91.56 275 SER A CA 1
ATOM 2133 C C . SER A 1 275 ? -6.272 1.062 -11.904 1.00 91.56 275 SER A C 1
ATOM 2135 O O . SER A 1 275 ? -5.454 0.149 -11.965 1.00 91.56 275 SER A O 1
ATOM 2137 N N . ARG A 1 276 ? -5.872 2.304 -11.601 1.00 94.25 276 ARG A N 1
ATOM 2138 C CA . ARG A 1 276 ? -4.463 2.628 -11.307 1.00 94.25 276 ARG A CA 1
ATOM 2139 C C . ARG A 1 276 ? -3.913 1.893 -10.081 1.00 94.25 276 ARG A C 1
ATOM 2141 O O . ARG A 1 276 ? -2.751 1.510 -10.107 1.00 94.25 276 ARG A O 1
ATOM 2148 N N . TYR A 1 277 ? -4.747 1.616 -9.080 1.00 95.44 277 TYR A N 1
ATOM 2149 C CA . TYR A 1 277 ? -4.339 0.834 -7.912 1.00 95.44 277 TYR A CA 1
ATOM 2150 C C . TYR A 1 277 ? -4.322 -0.672 -8.189 1.00 95.44 277 TYR A C 1
ATOM 2152 O O . TYR A 1 277 ? -3.610 -1.401 -7.514 1.00 95.44 277 TYR A O 1
ATOM 2160 N N . ALA A 1 278 ? -5.013 -1.147 -9.235 1.00 96.00 278 ALA A N 1
ATOM 2161 C CA . ALA A 1 278 ? -4.809 -2.512 -9.731 1.00 96.00 278 ALA A CA 1
ATOM 2162 C C . ALA A 1 278 ? -3.405 -2.667 -10.335 1.00 96.00 278 ALA A C 1
ATOM 2164 O O . ALA A 1 278 ? -2.753 -3.683 -10.133 1.00 96.00 278 ALA A O 1
ATOM 2165 N N . LYS A 1 279 ? -2.907 -1.633 -11.032 1.00 97.62 279 LYS A N 1
ATOM 2166 C CA . LYS A 1 279 ? -1.522 -1.610 -11.532 1.00 97.62 279 LYS A CA 1
ATOM 2167 C C . LYS A 1 279 ? -0.525 -1.652 -10.373 1.00 97.62 279 LYS A C 1
ATOM 2169 O O . LYS A 1 279 ? 0.446 -2.387 -10.453 1.00 97.62 279 LYS A O 1
ATOM 2174 N N . ALA A 1 280 ? -0.786 -0.903 -9.300 1.00 98.25 280 ALA A N 1
ATOM 2175 C CA . ALA A 1 280 ? 0.037 -0.930 -8.091 1.00 98.25 280 ALA A CA 1
ATOM 2176 C C . ALA A 1 280 ? 0.017 -2.310 -7.412 1.00 98.25 280 ALA A C 1
ATOM 2178 O O . ALA A 1 280 ? 1.077 -2.846 -7.111 1.00 98.25 280 ALA A O 1
ATOM 2179 N N . ALA A 1 281 ? -1.161 -2.923 -7.258 1.00 98.06 281 ALA A N 1
ATOM 2180 C CA . ALA A 1 281 ? -1.299 -4.274 -6.712 1.00 98.06 281 ALA A CA 1
ATOM 2181 C C . ALA A 1 281 ? -0.546 -5.329 -7.546 1.00 98.06 281 ALA A C 1
ATOM 2183 O O . ALA A 1 281 ? 0.084 -6.213 -6.980 1.00 98.06 281 ALA A O 1
ATOM 2184 N N . LEU A 1 282 ? -0.552 -5.208 -8.881 1.00 97.25 282 LEU A N 1
ATOM 2185 C CA . LEU A 1 282 ? 0.233 -6.073 -9.772 1.00 97.25 282 LEU A CA 1
ATOM 2186 C C . LEU A 1 282 ? 1.747 -5.862 -9.646 1.00 97.25 282 LEU A C 1
ATOM 2188 O O . LEU A 1 282 ? 2.495 -6.793 -9.893 1.00 97.25 282 LEU A O 1
ATOM 2192 N N . VAL A 1 283 ? 2.200 -4.651 -9.310 1.00 97.31 283 VAL A N 1
ATOM 2193 C CA . VAL A 1 283 ? 3.622 -4.377 -9.038 1.00 97.31 283 VAL A CA 1
ATOM 2194 C C . VAL A 1 283 ? 4.035 -4.880 -7.653 1.00 97.31 283 VAL A C 1
ATOM 2196 O O . VAL A 1 283 ? 5.201 -5.204 -7.449 1.00 97.31 283 VAL A O 1
ATOM 2199 N N . ALA A 1 284 ? 3.100 -4.928 -6.702 1.00 96.56 284 ALA A N 1
ATOM 2200 C CA . ALA A 1 284 ? 3.352 -5.409 -5.349 1.00 96.56 284 ALA A CA 1
ATOM 2201 C C . ALA A 1 284 ? 3.529 -6.937 -5.260 1.00 96.56 284 ALA A C 1
ATOM 2203 O O . ALA A 1 284 ? 4.269 -7.395 -4.389 1.00 96.56 284 ALA A O 1
ATOM 2204 N N . GLY A 1 285 ? 2.827 -7.705 -6.104 1.00 88.12 285 GLY A N 1
ATOM 2205 C CA . GLY A 1 285 ? 2.913 -9.174 -6.170 1.00 88.12 285 GLY A CA 1
ATOM 2206 C C . GLY A 1 285 ? 4.080 -9.674 -7.015 1.00 88.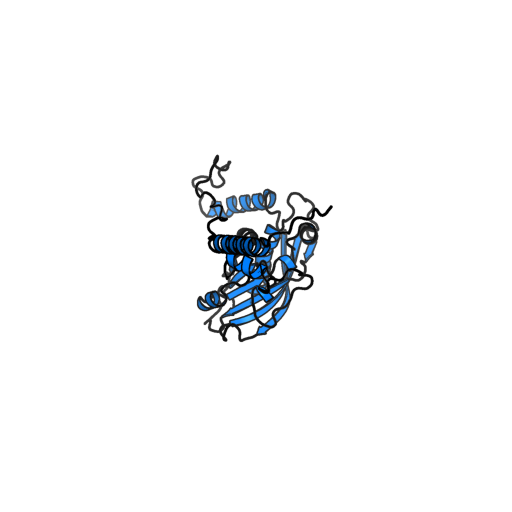12 285 GLY A C 1
ATOM 2207 O O . GLY A 1 285 ? 4.721 -10.672 -6.610 1.00 88.12 285 GLY A O 1
#

Foldseek 3Di:
DDDDDDPDPCPPVVVVVVVVVVVVVVVVVLPDALVPPPPDDPPDDPDDDDPPDLDDPPDDPCCCVPPSVVVVLVVCLQQPFFDFAPDKDKDFPDKDWQDCADPNNQWTKIKTWMWMWGHHPNDIFIFQTWMKIKIAGPPDPFAFFEEEEEAQAAVCQQPVGPRRDDQPPDPDHQVCDDPVSVVCCRNVHDPRRYHPQVVCSVVRYMYIYIYLCSGANPDDVRNVVSQCRRNPNPDDPSSRGHSLQVLLVVVVNVVNVCCPPRNHDHPRYQYDYPDSSNSSSVNND